Protein AF-A0A257L5T0-F1 (afdb_monomer_lite)

Foldseek 3Di:
DDDDDDDDDDDDPVNVVVVVVVVVVVVVVVVVVVVVVVVVVVVVVLVVVQVVLVVVVVVVQVVVVVQFLAALPPVLQDQDPDDPVPPPDRPNHFRDDRLQDDKPVQFDWFDQKIKGFHDPQCVVNPDSPRGPSDGDQQGMWMWGQDQVLQFIWIDRGPPDTHTPDDCVSKRWPGKTKGKDKDWDQDDDDPPDPQRAGPVRHRDTDIDIDIDIDTDIDD

Structure (mmCIF, N/CA/C/O backbone):
data_AF-A0A257L5T0-F1
#
_entry.id   AF-A0A257L5T0-F1
#
loop_
_atom_site.group_PDB
_atom_site.id
_atom_site.type_symbol
_atom_site.label_atom_id
_atom_site.label_alt_id
_atom_site.label_comp_id
_atom_site.label_asym_id
_atom_site.label_entity_id
_atom_site.label_seq_id
_atom_site.pdbx_PDB_ins_code
_atom_site.Cartn_x
_atom_site.Cartn_y
_atom_site.Cartn_z
_atom_site.occupancy
_atom_site.B_iso_or_equiv
_atom_site.auth_seq_id
_atom_site.auth_comp_id
_atom_site.auth_asym_id
_atom_site.auth_atom_id
_atom_site.pdbx_PDB_model_num
ATOM 1 N N . MET A 1 1 ? -81.286 13.508 33.254 1.00 45.94 1 MET A N 1
ATOM 2 C CA . MET A 1 1 ? -80.319 12.388 33.250 1.00 45.94 1 MET A CA 1
ATOM 3 C C . MET A 1 1 ? -79.191 12.734 34.214 1.00 45.94 1 MET A C 1
ATOM 5 O O . MET A 1 1 ? -78.486 13.697 33.959 1.00 45.94 1 MET A O 1
ATOM 9 N N . ARG A 1 2 ? -79.077 12.052 35.362 1.00 49.03 2 ARG A N 1
ATOM 10 C CA . ARG A 1 2 ? -77.961 12.249 36.304 1.00 49.03 2 ARG A CA 1
ATOM 11 C C . ARG A 1 2 ? -76.926 11.160 36.039 1.00 49.03 2 ARG A C 1
ATOM 13 O O . ARG A 1 2 ? -77.247 9.984 36.174 1.00 49.03 2 ARG A O 1
ATOM 20 N N . ALA A 1 3 ? -75.730 11.557 35.616 1.00 60.66 3 ALA A N 1
ATOM 21 C CA . ALA A 1 3 ? -74.607 10.650 35.433 1.00 60.66 3 ALA A CA 1
ATOM 22 C C . ALA A 1 3 ? -74.177 10.099 36.800 1.00 60.66 3 ALA A C 1
ATOM 24 O O . ALA A 1 3 ? -73.922 10.868 37.729 1.00 60.66 3 ALA A O 1
ATOM 25 N N . ALA A 1 4 ? -74.134 8.775 36.932 1.00 64.62 4 ALA A N 1
ATOM 26 C CA . ALA A 1 4 ? -73.565 8.127 38.102 1.00 64.62 4 ALA A CA 1
ATOM 27 C C . ALA A 1 4 ? -72.044 8.323 38.071 1.00 64.62 4 ALA A C 1
ATOM 29 O O . ALA A 1 4 ? -71.364 7.834 37.171 1.00 64.62 4 ALA A O 1
ATOM 30 N N . THR A 1 5 ? -71.506 9.057 39.040 1.00 66.25 5 THR A N 1
ATOM 31 C CA . THR A 1 5 ? -70.065 9.151 39.266 1.00 66.25 5 THR A CA 1
ATOM 32 C C . THR A 1 5 ? -69.583 7.837 39.872 1.00 66.25 5 THR A C 1
ATOM 34 O O . THR A 1 5 ? -69.909 7.495 41.009 1.00 66.25 5 THR A O 1
ATOM 37 N N . ALA A 1 6 ? -68.822 7.065 39.095 1.00 72.19 6 ALA A N 1
ATOM 38 C CA . ALA A 1 6 ? -68.175 5.861 39.593 1.00 72.19 6 ALA A CA 1
ATOM 39 C C . ALA A 1 6 ? -67.182 6.238 40.707 1.00 72.19 6 ALA A C 1
ATOM 41 O O . ALA A 1 6 ? -66.289 7.062 40.505 1.00 72.19 6 ALA A O 1
ATOM 42 N N . ARG A 1 7 ? -67.341 5.647 41.899 1.00 69.25 7 ARG A N 1
ATOM 43 C CA . ARG A 1 7 ? -66.354 5.755 42.982 1.00 69.25 7 ARG A CA 1
ATOM 44 C C . ARG A 1 7 ? -65.057 5.099 42.516 1.00 69.25 7 ARG A C 1
ATOM 46 O O . ARG A 1 7 ? -65.019 3.886 42.321 1.00 69.25 7 ARG A O 1
ATOM 53 N N . VAL A 1 8 ? -64.000 5.892 42.379 1.00 73.38 8 VAL A N 1
ATOM 54 C CA . VAL A 1 8 ? -62.645 5.379 42.166 1.00 73.38 8 VAL A CA 1
ATOM 55 C C . VAL A 1 8 ? -62.231 4.632 43.434 1.00 73.38 8 VAL A C 1
ATOM 57 O O . VAL A 1 8 ? -62.168 5.214 44.516 1.00 73.38 8 VAL A O 1
ATOM 60 N N . ARG A 1 9 ? -62.007 3.321 43.320 1.00 77.00 9 ARG A N 1
ATOM 61 C CA . ARG A 1 9 ? -61.376 2.529 44.381 1.00 77.00 9 ARG A CA 1
ATOM 62 C C . ARG A 1 9 ? -59.873 2.823 44.362 1.00 77.00 9 ARG A C 1
ATOM 64 O O . ARG A 1 9 ? -59.269 2.805 43.296 1.00 77.00 9 ARG A O 1
ATOM 71 N N . GLY A 1 10 ? -59.295 3.130 45.524 1.00 79.06 10 GLY A N 1
ATOM 72 C CA . GLY A 1 10 ? -57.843 3.270 45.679 1.00 79.06 10 GLY A CA 1
ATOM 73 C C . GLY A 1 10 ? -57.136 1.916 45.577 1.00 79.06 10 GLY A C 1
ATOM 74 O O . GLY A 1 10 ? -57.744 0.890 45.879 1.00 79.06 10 GLY A O 1
ATOM 75 N N . MET A 1 11 ? -55.870 1.919 45.155 1.00 79.75 11 MET A N 1
ATOM 76 C CA . MET A 1 11 ? -55.035 0.713 45.106 1.00 79.75 11 MET A CA 1
ATOM 77 C C . MET A 1 11 ? -54.618 0.261 46.505 1.00 79.75 11 MET A C 1
ATOM 79 O O . MET A 1 11 ? -54.300 1.074 47.376 1.00 79.75 11 MET A O 1
ATOM 83 N N . SER A 1 12 ? -54.572 -1.054 46.693 1.00 90.19 12 SER A N 1
ATOM 84 C CA . SER A 1 12 ? -53.966 -1.688 47.861 1.00 90.19 12 SER A CA 1
ATOM 85 C C . SER A 1 12 ? -52.444 -1.473 47.871 1.00 90.19 12 SER A C 1
ATOM 87 O O . SER A 1 12 ? -51.795 -1.527 46.827 1.00 90.19 12 SER A O 1
ATOM 89 N N . ILE A 1 13 ? -51.840 -1.303 49.056 1.00 91.12 13 ILE A N 1
ATOM 90 C CA . ILE A 1 13 ? -50.369 -1.283 49.219 1.00 91.12 13 ILE A CA 1
ATOM 91 C C . ILE A 1 13 ? -49.746 -2.560 48.634 1.00 91.12 13 ILE A C 1
ATOM 93 O O . ILE A 1 13 ? -48.680 -2.505 48.029 1.00 91.12 13 ILE A O 1
ATOM 97 N N . VAL A 1 14 ? -50.431 -3.700 48.754 1.00 93.44 14 VAL A N 1
ATOM 98 C CA . VAL A 1 14 ? -49.961 -4.978 48.204 1.00 93.44 14 VAL A CA 1
ATOM 99 C C . VAL A 1 14 ? -49.979 -4.960 46.672 1.00 93.44 14 VAL A C 1
ATOM 101 O O . VAL A 1 14 ? -49.022 -5.423 46.061 1.00 93.44 14 VAL A O 1
ATOM 104 N N . GLU A 1 15 ? -51.004 -4.377 46.040 1.00 93.44 15 GLU A N 1
ATOM 105 C CA . GLU A 1 15 ? -51.044 -4.215 44.574 1.00 93.44 15 GLU A CA 1
ATOM 106 C C . GLU A 1 15 ? -49.899 -3.321 44.082 1.00 93.44 15 GLU A C 1
ATOM 108 O O . GLU A 1 15 ? -49.261 -3.636 43.078 1.00 93.44 15 GLU A O 1
ATOM 113 N N . LEU A 1 16 ? -49.579 -2.256 44.827 1.00 93.19 16 LEU A N 1
ATOM 114 C CA . LEU A 1 16 ? -48.440 -1.386 44.533 1.00 93.19 16 LEU A CA 1
ATOM 115 C C . LEU A 1 16 ? -47.105 -2.140 44.651 1.00 93.19 16 LEU A C 1
ATOM 117 O O . LEU A 1 16 ? -46.262 -2.050 43.759 1.00 93.19 16 LEU A O 1
ATOM 121 N N . MET A 1 17 ? -46.914 -2.903 45.732 1.00 94.50 17 MET A N 1
ATOM 122 C CA . MET A 1 17 ? -45.694 -3.685 45.944 1.00 94.50 17 MET A CA 1
ATOM 123 C C . MET A 1 17 ? -45.497 -4.718 44.831 1.00 94.50 17 MET A C 1
ATOM 125 O O . MET A 1 17 ? -44.397 -4.822 44.296 1.00 94.50 17 MET A O 1
ATOM 129 N N . VAL A 1 18 ? -46.557 -5.434 44.441 1.00 95.31 18 VAL A N 1
ATOM 130 C CA . VAL A 1 18 ? -46.507 -6.430 43.358 1.00 95.31 18 VAL A CA 1
ATOM 131 C C . VAL A 1 18 ? -46.256 -5.773 41.995 1.00 95.31 18 VAL A C 1
ATOM 133 O O . VAL A 1 18 ? -45.467 -6.280 41.201 1.00 95.31 18 VAL A O 1
ATOM 136 N N . GLY A 1 19 ? -46.870 -4.620 41.717 1.00 96.00 19 GLY A N 1
ATOM 137 C CA . GLY A 1 19 ? -46.633 -3.885 40.471 1.00 96.00 19 GLY A CA 1
ATOM 138 C C . GLY A 1 19 ? -45.179 -3.425 40.323 1.00 96.00 19 GLY A C 1
ATOM 139 O O . GLY A 1 19 ? -44.578 -3.602 39.262 1.00 96.00 19 GLY A O 1
ATOM 140 N N . ILE A 1 20 ? -44.589 -2.890 41.398 1.00 95.38 20 ILE A N 1
ATOM 141 C CA . ILE A 1 20 ? -43.189 -2.438 41.404 1.00 95.38 20 ILE A CA 1
ATOM 142 C C . ILE A 1 20 ? -42.229 -3.622 41.259 1.00 95.38 20 ILE A C 1
ATOM 144 O O . ILE A 1 20 ? -41.270 -3.525 40.493 1.00 95.38 20 ILE A O 1
ATOM 148 N N . THR A 1 21 ? -42.469 -4.745 41.944 1.00 96.62 21 THR A N 1
ATOM 149 C CA . THR A 1 21 ? -41.575 -5.913 41.853 1.00 96.62 21 THR A CA 1
ATOM 150 C C . THR A 1 21 ? -41.568 -6.517 40.452 1.00 96.62 21 THR A C 1
ATOM 152 O O . THR A 1 21 ? -40.492 -6.776 39.913 1.00 96.62 21 THR A O 1
ATOM 155 N N . ILE A 1 22 ? -42.736 -6.676 39.822 1.00 97.19 22 ILE A N 1
ATOM 156 C CA . ILE A 1 22 ? -42.838 -7.165 38.439 1.00 97.19 22 ILE A CA 1
ATOM 157 C C . ILE A 1 22 ? -42.193 -6.165 37.469 1.00 97.19 22 ILE A C 1
ATOM 159 O O . ILE A 1 22 ? -41.421 -6.568 36.597 1.00 97.19 22 ILE A O 1
ATOM 163 N N . GLY A 1 23 ? -42.453 -4.864 37.641 1.00 97.88 23 GLY A N 1
ATOM 164 C CA . GLY A 1 23 ? -41.862 -3.812 36.812 1.00 97.88 23 GLY A CA 1
ATOM 165 C C . GLY A 1 23 ? -40.332 -3.801 36.866 1.00 97.88 23 GLY A C 1
ATOM 166 O O . GLY A 1 23 ? -39.682 -3.738 35.823 1.00 97.88 23 GLY A O 1
ATOM 167 N N . LEU A 1 24 ? -39.749 -3.937 38.061 1.00 97.25 24 LEU A N 1
ATOM 168 C CA . LEU A 1 24 ? -38.298 -4.033 38.242 1.00 97.25 24 LEU A CA 1
ATOM 169 C C . LEU A 1 24 ? -37.717 -5.293 37.598 1.00 97.25 24 LEU A C 1
ATOM 171 O O . LEU A 1 24 ? -36.651 -5.223 36.991 1.00 97.25 24 LEU A O 1
ATOM 175 N N . PHE A 1 25 ? -38.413 -6.428 37.689 1.00 97.69 25 PHE A N 1
ATOM 176 C CA . PHE A 1 25 ? -37.956 -7.675 37.078 1.00 97.69 25 PHE A CA 1
ATOM 177 C C . PHE A 1 25 ? -37.905 -7.573 35.547 1.00 97.69 25 PHE A C 1
ATOM 179 O O . PHE A 1 25 ? -36.908 -7.943 34.926 1.00 97.69 25 PHE A O 1
ATOM 186 N N . ILE A 1 26 ? -38.947 -6.997 34.937 1.00 97.81 26 ILE A N 1
ATOM 187 C CA . ILE A 1 26 ? -38.997 -6.750 33.490 1.00 97.81 26 ILE A CA 1
ATOM 188 C C . ILE A 1 26 ? -37.912 -5.751 33.075 1.00 97.81 26 ILE A C 1
ATOM 190 O O . ILE A 1 26 ? -37.201 -5.994 32.101 1.00 97.81 26 ILE A O 1
ATOM 194 N N . LEU A 1 27 ? -37.750 -4.649 33.817 1.00 97.88 27 LEU A N 1
ATOM 195 C CA . LEU A 1 27 ? -36.736 -3.635 33.525 1.00 97.88 27 LEU A CA 1
ATOM 196 C C . LEU A 1 27 ? -35.316 -4.206 33.609 1.00 97.88 27 LEU A C 1
ATOM 198 O O . LEU A 1 27 ? -34.489 -3.907 32.746 1.00 97.88 27 LEU A O 1
ATOM 202 N N . ALA A 1 28 ? -35.035 -5.047 34.607 1.00 97.50 28 ALA A N 1
ATOM 203 C CA . ALA A 1 28 ? -33.749 -5.723 34.736 1.00 97.50 28 ALA A CA 1
ATOM 204 C C . ALA A 1 28 ? -33.460 -6.597 33.505 1.00 97.50 28 ALA A C 1
ATOM 206 O O . ALA A 1 28 ? -32.410 -6.443 32.883 1.00 97.50 28 ALA A O 1
ATOM 207 N N . GLY A 1 29 ? -34.422 -7.431 33.092 1.00 97.44 29 GLY A N 1
ATOM 208 C CA . GLY A 1 29 ? -34.297 -8.256 31.887 1.00 97.44 29 GLY A CA 1
ATOM 209 C C . GLY A 1 29 ? -34.105 -7.431 30.610 1.00 97.44 29 GLY A C 1
ATOM 210 O O . GLY A 1 29 ? -33.197 -7.703 29.824 1.00 97.44 29 GLY A O 1
ATOM 211 N N . ALA A 1 30 ? -34.902 -6.374 30.427 1.00 97.12 30 ALA A N 1
ATOM 212 C CA . ALA A 1 30 ? -34.782 -5.469 29.284 1.00 97.12 30 ALA A CA 1
ATOM 213 C C . ALA A 1 30 ? -33.414 -4.767 29.240 1.00 97.12 30 ALA A C 1
ATOM 215 O O . ALA A 1 30 ? -32.825 -4.628 28.168 1.00 97.12 30 ALA A O 1
ATOM 216 N N . THR A 1 31 ? -32.876 -4.378 30.401 1.00 97.06 31 THR A N 1
ATOM 217 C CA . THR A 1 31 ? -31.554 -3.745 30.509 1.00 97.06 31 THR A CA 1
ATOM 218 C C . THR A 1 31 ? -30.447 -4.705 30.081 1.00 97.06 31 THR A C 1
ATOM 220 O O . THR A 1 31 ? -29.578 -4.313 29.308 1.00 97.06 31 THR A O 1
ATOM 223 N N . THR A 1 32 ? -30.492 -5.970 30.513 1.00 96.62 32 THR A N 1
ATOM 224 C CA . THR A 1 32 ? -29.515 -6.994 30.101 1.00 96.62 32 THR A CA 1
ATOM 225 C C . THR A 1 32 ? -29.530 -7.235 28.591 1.00 96.62 32 THR A C 1
ATOM 227 O O . THR A 1 32 ? -28.474 -7.325 27.964 1.00 96.62 32 THR A O 1
ATOM 230 N N . VAL A 1 33 ? -30.717 -7.300 27.980 1.00 97.38 33 VAL A N 1
ATOM 231 C CA . VAL A 1 33 ? -30.837 -7.432 26.520 1.00 97.38 33 VAL A CA 1
ATOM 232 C C . VAL A 1 33 ? -30.256 -6.199 25.827 1.00 97.38 33 VAL A C 1
ATOM 234 O O . VAL A 1 33 ? -29.438 -6.338 24.919 1.00 97.38 33 VAL A O 1
ATOM 237 N N . ALA A 1 34 ? -30.603 -4.994 26.284 1.00 96.94 34 ALA A N 1
ATOM 238 C CA . ALA A 1 34 ? -30.103 -3.752 25.702 1.00 96.94 34 ALA A CA 1
ATOM 239 C C . ALA A 1 34 ? -28.568 -3.636 25.776 1.00 96.94 34 ALA A C 1
ATOM 241 O O . ALA A 1 34 ? -27.936 -3.297 24.774 1.00 96.94 34 ALA A O 1
ATOM 242 N N . THR A 1 35 ? -27.943 -3.961 26.914 1.00 96.56 35 THR A N 1
ATOM 243 C CA . THR A 1 35 ? -26.475 -3.927 27.042 1.00 96.56 35 THR A CA 1
ATOM 244 C C . THR A 1 35 ? -25.795 -4.966 26.156 1.00 96.56 35 THR A C 1
ATOM 246 O O . THR A 1 35 ? -24.778 -4.657 25.533 1.00 96.56 35 THR A O 1
ATOM 249 N N . SER A 1 36 ? -26.378 -6.163 26.026 1.00 96.31 36 SER A N 1
ATOM 250 C CA . SER A 1 36 ? -25.874 -7.188 25.105 1.00 96.31 36 SER A CA 1
ATOM 251 C C . SER A 1 36 ? -25.936 -6.728 23.644 1.00 96.31 36 SER A C 1
ATOM 253 O O . SER A 1 36 ? -24.961 -6.875 22.905 1.00 96.31 36 SER A O 1
ATOM 255 N N . GLN A 1 37 ? -27.031 -6.074 23.242 1.00 97.19 37 GLN A N 1
ATOM 256 C CA . GLN A 1 37 ? -27.199 -5.562 21.886 1.00 97.19 37 GLN A CA 1
ATOM 257 C C . GLN A 1 37 ? -26.195 -4.448 21.581 1.00 97.19 37 GLN A C 1
ATOM 259 O O . GLN A 1 37 ? -25.616 -4.418 20.498 1.00 97.19 37 GLN A O 1
ATOM 264 N N . LEU A 1 38 ? -25.952 -3.552 22.541 1.00 96.62 38 LEU A N 1
ATOM 265 C CA . LEU A 1 38 ? -24.952 -2.492 22.408 1.00 96.62 38 LEU A CA 1
ATOM 266 C C . LEU A 1 38 ? -23.534 -3.057 22.261 1.00 96.62 38 LEU A C 1
ATOM 268 O O . LEU A 1 38 ? -22.779 -2.585 21.410 1.00 96.62 38 LEU A O 1
ATOM 272 N N . GLY A 1 39 ? -23.185 -4.083 23.042 1.00 96.56 39 GLY A N 1
ATOM 273 C CA . GLY A 1 39 ? -21.901 -4.777 22.920 1.00 96.56 39 GLY A CA 1
ATOM 274 C C . GLY A 1 39 ? -21.718 -5.419 21.543 1.00 96.56 39 GLY A C 1
ATOM 275 O O . GLY A 1 39 ? -20.693 -5.205 20.895 1.00 96.56 39 GLY A O 1
ATOM 276 N N . ASN A 1 40 ? -22.743 -6.125 21.058 1.00 95.94 40 ASN A N 1
ATOM 277 C CA . ASN A 1 40 ? -22.734 -6.745 19.733 1.00 95.94 40 ASN A CA 1
ATOM 278 C C . ASN A 1 40 ? -22.620 -5.702 18.615 1.00 95.94 40 ASN A C 1
ATOM 280 O O . ASN A 1 40 ? -21.795 -5.854 17.720 1.00 95.94 40 ASN A O 1
ATOM 284 N N . ASN A 1 41 ? -23.385 -4.609 18.692 1.00 96.75 41 ASN A N 1
ATOM 285 C CA . ASN A 1 41 ? -23.312 -3.524 17.714 1.00 96.75 41 ASN A CA 1
ATOM 286 C C . ASN A 1 41 ? -21.913 -2.898 17.677 1.00 96.75 41 ASN A C 1
ATOM 288 O O . ASN A 1 41 ? -21.374 -2.668 16.599 1.00 96.75 41 ASN A O 1
ATOM 292 N N . ARG A 1 42 ? -21.291 -2.658 18.840 1.00 95.12 42 ARG A N 1
ATOM 293 C CA . ARG A 1 42 ? -19.925 -2.121 18.903 1.00 95.12 42 ARG A CA 1
ATOM 294 C C . ARG A 1 42 ? -18.914 -3.067 18.255 1.00 95.12 42 ARG A C 1
ATOM 296 O O . ARG A 1 42 ? -18.058 -2.605 17.509 1.00 95.12 42 ARG A O 1
ATOM 303 N N . ARG A 1 43 ? -19.023 -4.370 18.516 1.00 93.62 43 ARG A N 1
ATOM 304 C CA . ARG A 1 43 ? -18.159 -5.382 17.897 1.00 93.62 43 ARG A CA 1
ATOM 305 C C . ARG A 1 43 ? -18.318 -5.412 16.375 1.00 93.62 43 ARG A C 1
ATOM 307 O O . ARG A 1 43 ? -17.317 -5.373 15.672 1.00 93.62 43 ARG A O 1
ATOM 314 N N . LEU A 1 44 ? -19.555 -5.409 15.879 1.00 95.62 44 LEU A N 1
ATOM 315 C CA . LEU A 1 44 ? -19.841 -5.387 14.440 1.00 95.62 44 LEU A CA 1
ATOM 316 C C . LEU A 1 44 ? -19.256 -4.146 13.751 1.00 95.62 44 LEU A C 1
ATOM 318 O O . LEU A 1 44 ? -18.737 -4.242 12.639 1.00 95.62 44 LEU A O 1
ATOM 322 N N . LEU A 1 45 ? -19.310 -2.985 14.410 1.00 95.19 45 LEU A N 1
ATOM 323 C CA . LEU A 1 45 ? -18.707 -1.757 13.888 1.00 95.19 45 LEU A CA 1
ATOM 324 C C . LEU A 1 45 ? -17.179 -1.862 13.796 1.00 95.19 45 LEU A C 1
ATOM 326 O O . LEU A 1 45 ? -16.622 -1.464 12.778 1.00 95.19 45 LEU A O 1
ATOM 330 N N . LEU A 1 46 ? -16.517 -2.427 14.811 1.00 92.88 46 LEU A N 1
ATOM 331 C CA . LEU A 1 46 ? -15.063 -2.637 14.796 1.00 92.88 46 LEU A CA 1
ATOM 332 C C . LEU A 1 46 ? -14.640 -3.620 13.698 1.00 92.88 46 LEU A C 1
ATOM 334 O O . LEU A 1 46 ? -13.720 -3.331 12.942 1.00 92.88 46 LEU A O 1
ATOM 338 N N . GLU A 1 47 ? -15.350 -4.741 13.551 1.00 93.00 47 GLU A N 1
ATOM 339 C CA . GLU A 1 47 ? -15.088 -5.712 12.479 1.00 93.00 47 GLU A CA 1
ATOM 340 C C . GLU A 1 47 ? -15.267 -5.074 11.091 1.00 93.00 47 GLU A C 1
ATOM 342 O O . GLU A 1 47 ? -14.448 -5.275 10.194 1.00 93.00 47 GLU A O 1
ATOM 347 N N . THR A 1 48 ? -16.298 -4.239 10.925 1.00 94.69 48 THR A N 1
ATOM 348 C CA . THR A 1 48 ? -16.525 -3.492 9.678 1.00 94.69 48 THR A CA 1
ATOM 349 C C . THR A 1 48 ? -15.397 -2.496 9.407 1.00 94.69 48 THR A C 1
ATOM 351 O O . THR A 1 48 ? -14.930 -2.398 8.273 1.00 94.69 48 THR A O 1
ATOM 354 N N . GLN A 1 49 ? -14.941 -1.771 10.431 1.00 93.81 49 GLN A N 1
ATOM 355 C CA . GLN A 1 49 ? -13.840 -0.815 10.314 1.00 93.81 49 GLN A CA 1
ATOM 356 C C . GLN A 1 49 ? -12.546 -1.511 9.878 1.00 93.81 49 GLN A C 1
ATOM 358 O O . GLN A 1 49 ? -11.893 -1.057 8.943 1.00 93.81 49 GLN A O 1
ATOM 363 N N . VAL A 1 50 ? -12.219 -2.645 10.495 1.00 93.81 50 VAL A N 1
ATOM 364 C CA . VAL A 1 50 ? -11.038 -3.453 10.163 1.00 93.81 50 VAL A CA 1
ATOM 365 C C . VAL A 1 50 ? -11.083 -3.966 8.720 1.00 93.81 50 VAL A C 1
ATOM 367 O O . VAL A 1 50 ? -10.098 -3.863 7.990 1.00 93.81 50 VAL A O 1
ATOM 370 N N . GLN A 1 51 ? -12.239 -4.445 8.251 1.00 94.38 51 GLN A N 1
ATOM 371 C CA . GLN A 1 51 ? -12.406 -4.857 6.850 1.00 94.38 51 GLN A CA 1
ATOM 372 C C . GLN A 1 51 ? -12.256 -3.689 5.866 1.00 94.38 51 GLN A C 1
ATOM 374 O O . GLN A 1 51 ? -11.703 -3.862 4.776 1.00 94.38 51 GLN A O 1
ATOM 379 N N . GLN A 1 52 ? -12.759 -2.506 6.227 1.00 94.75 52 GLN A N 1
ATOM 380 C CA . GLN A 1 52 ? -12.612 -1.302 5.411 1.00 94.75 52 GLN A CA 1
ATOM 381 C C . GLN A 1 52 ? -11.151 -0.867 5.323 1.00 94.75 52 GLN A C 1
ATOM 383 O O . GLN A 1 52 ? -10.682 -0.597 4.222 1.00 94.75 52 GLN A O 1
ATOM 388 N N . ASP A 1 53 ? -10.428 -0.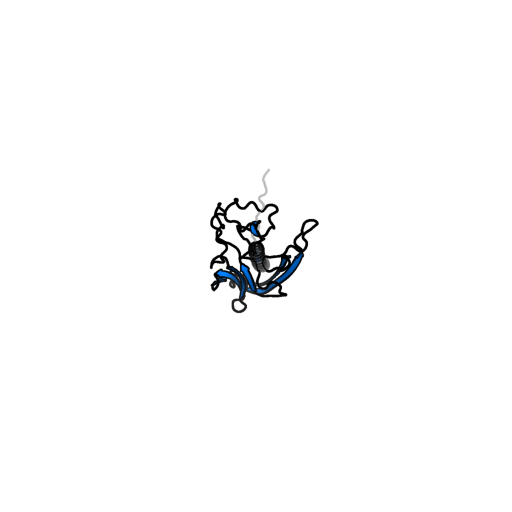856 6.441 1.00 94.81 53 ASP A N 1
ATOM 389 C CA . ASP A 1 53 ? -9.019 -0.458 6.478 1.00 94.81 53 ASP A CA 1
ATOM 390 C C . ASP A 1 53 ? -8.132 -1.409 5.658 1.00 94.81 53 ASP A C 1
ATOM 392 O O . ASP A 1 53 ? -7.332 -0.970 4.828 1.00 94.81 53 ASP A O 1
ATOM 396 N N . MET A 1 54 ? -8.365 -2.724 5.769 1.00 94.81 54 MET A N 1
ATOM 397 C CA . MET A 1 54 ? -7.700 -3.714 4.915 1.00 94.81 54 MET A CA 1
ATOM 398 C C . MET A 1 54 ? -8.007 -3.491 3.431 1.00 94.81 54 MET A C 1
ATOM 400 O O . MET A 1 54 ? -7.093 -3.506 2.606 1.00 94.81 54 MET A O 1
ATOM 404 N N . ARG A 1 55 ? -9.274 -3.247 3.066 1.00 95.00 55 ARG A N 1
ATOM 405 C CA . ARG A 1 55 ? -9.647 -2.981 1.667 1.00 95.00 55 ARG A CA 1
ATOM 406 C C . ARG A 1 55 ? -8.981 -1.713 1.137 1.00 95.00 55 ARG A C 1
ATOM 408 O O . ARG A 1 55 ? -8.452 -1.739 0.031 1.00 95.00 55 ARG A O 1
ATOM 415 N N . LEU A 1 56 ? -8.987 -0.630 1.912 1.00 95.62 56 LEU A N 1
ATOM 416 C CA . LEU A 1 56 ? -8.340 0.628 1.535 1.00 95.62 56 LEU A CA 1
ATOM 417 C C . LEU A 1 56 ? -6.831 0.443 1.347 1.00 95.62 56 LEU A C 1
ATOM 419 O O . LEU A 1 56 ? -6.271 0.942 0.372 1.00 95.62 56 LEU A O 1
ATOM 423 N N . THR A 1 57 ? -6.197 -0.327 2.232 1.00 96.06 57 THR A N 1
ATOM 424 C CA . THR A 1 57 ? -4.776 -0.677 2.141 1.00 96.06 57 THR A CA 1
ATOM 425 C C . THR A 1 57 ? -4.481 -1.458 0.858 1.00 96.06 57 THR A C 1
ATOM 427 O O . THR A 1 57 ? -3.581 -1.079 0.110 1.00 96.06 57 THR A O 1
ATOM 430 N N . ILE A 1 58 ? -5.269 -2.492 0.539 1.00 95.75 58 ILE A N 1
ATOM 431 C CA . ILE A 1 58 ? -5.123 -3.264 -0.710 1.00 95.75 58 ILE A CA 1
ATOM 432 C C . ILE A 1 58 ? -5.320 -2.368 -1.934 1.00 95.75 58 ILE A C 1
ATOM 434 O O . ILE A 1 58 ? -4.523 -2.431 -2.868 1.00 95.75 58 ILE A O 1
ATOM 438 N N . ASP A 1 59 ? -6.355 -1.526 -1.939 1.00 96.19 59 ASP A N 1
ATOM 439 C CA . ASP A 1 59 ? -6.645 -0.633 -3.061 1.00 96.19 59 ASP A CA 1
ATOM 440 C C . ASP A 1 59 ? -5.506 0.364 -3.299 1.00 96.19 59 ASP A C 1
ATOM 442 O O . ASP A 1 59 ? -5.164 0.647 -4.451 1.00 96.19 59 ASP A O 1
ATOM 446 N N . LEU A 1 60 ? -4.896 0.876 -2.227 1.00 95.69 60 LEU A N 1
ATOM 447 C CA . LEU A 1 60 ? -3.738 1.759 -2.309 1.00 95.69 60 LEU A CA 1
ATOM 448 C C . LEU A 1 60 ? -2.532 1.021 -2.893 1.00 95.69 60 LEU A C 1
ATOM 450 O O . LEU A 1 60 ? -1.989 1.474 -3.899 1.00 95.69 60 LEU A O 1
ATOM 454 N N . ILE A 1 61 ? -2.176 -0.142 -2.337 1.00 96.00 61 ILE A N 1
ATOM 455 C CA . ILE A 1 61 ? -1.054 -0.961 -2.823 1.00 96.00 61 ILE A CA 1
ATOM 456 C C . ILE A 1 61 ? -1.258 -1.327 -4.295 1.00 96.00 61 ILE A C 1
ATOM 458 O O . ILE A 1 61 ? -0.359 -1.159 -5.112 1.00 96.00 61 ILE A O 1
ATOM 462 N N . ALA A 1 62 ? -2.454 -1.778 -4.674 1.00 95.00 62 ALA A N 1
ATOM 463 C CA . ALA A 1 62 ? -2.744 -2.191 -6.040 1.00 95.00 62 ALA A CA 1
ATOM 464 C C . ALA A 1 62 ? -2.716 -1.020 -7.034 1.00 95.00 62 ALA A C 1
ATOM 466 O O . ALA A 1 62 ? -2.346 -1.205 -8.193 1.00 95.00 62 ALA A O 1
ATOM 467 N N . ARG A 1 63 ? -3.162 0.183 -6.650 1.00 93.88 63 ARG A N 1
ATOM 468 C CA . ARG A 1 63 ? -3.066 1.373 -7.519 1.00 93.88 63 ARG A CA 1
ATOM 469 C C . ARG A 1 63 ? -1.627 1.820 -7.699 1.00 93.88 63 ARG A C 1
ATOM 471 O O . ARG A 1 63 ? -1.263 2.227 -8.795 1.00 93.88 63 ARG A O 1
ATOM 478 N N . ASP A 1 64 ? -0.848 1.733 -6.636 1.00 92.88 64 ASP A N 1
ATOM 479 C CA . ASP A 1 64 ? 0.537 2.166 -6.619 1.00 92.88 64 ASP A CA 1
ATOM 480 C C . ASP A 1 64 ? 1.440 1.196 -7.399 1.00 92.88 64 ASP A C 1
ATOM 482 O O . ASP A 1 64 ? 2.165 1.609 -8.298 1.00 92.88 64 ASP A O 1
ATOM 486 N N . LEU A 1 65 ? 1.271 -0.117 -7.200 1.00 93.31 65 LEU A N 1
ATOM 487 C CA . LEU A 1 65 ? 1.962 -1.146 -7.987 1.00 93.31 65 LEU A CA 1
ATOM 488 C C . LEU A 1 65 ? 1.647 -1.081 -9.485 1.00 93.31 65 LEU A C 1
ATOM 490 O O . LEU A 1 65 ? 2.505 -1.409 -10.295 1.00 93.31 65 LEU A O 1
ATOM 494 N N . ARG A 1 66 ? 0.453 -0.626 -9.886 1.00 92.12 66 ARG A N 1
ATOM 495 C CA . ARG A 1 66 ? 0.133 -0.406 -11.310 1.00 92.12 66 ARG A CA 1
ATOM 496 C C . ARG A 1 66 ? 0.941 0.722 -11.949 1.00 92.12 66 ARG A C 1
ATOM 498 O O . ARG A 1 66 ? 0.995 0.787 -13.171 1.00 92.12 66 ARG A O 1
ATOM 505 N N . ARG A 1 67 ? 1.522 1.618 -11.149 1.00 90.38 67 ARG A N 1
ATOM 506 C CA . ARG A 1 67 ? 2.405 2.693 -11.620 1.00 90.38 67 ARG A CA 1
ATOM 507 C C . ARG A 1 67 ? 3.872 2.270 -11.650 1.00 90.38 67 ARG A C 1
ATOM 509 O O . ARG A 1 67 ? 4.709 3.068 -12.060 1.00 90.38 67 ARG A O 1
ATOM 516 N N . ALA A 1 68 ? 4.194 1.051 -11.214 1.00 92.38 68 ALA A N 1
ATOM 517 C CA . ALA A 1 68 ? 5.539 0.512 -11.333 1.00 92.38 68 ALA A CA 1
ATOM 518 C C . ALA A 1 68 ? 5.992 0.544 -12.799 1.00 92.38 68 ALA A C 1
ATOM 520 O O . ALA A 1 68 ? 5.251 0.152 -13.698 1.00 92.38 68 ALA A O 1
ATOM 521 N N . GLY A 1 69 ? 7.205 1.030 -13.035 1.00 91.12 69 GLY A N 1
ATOM 522 C CA . GLY A 1 69 ? 7.757 1.200 -14.371 1.00 91.12 69 GLY A CA 1
ATOM 523 C C . GLY A 1 69 ? 7.165 2.360 -15.166 1.00 91.12 69 GLY A C 1
ATOM 524 O O . GLY A 1 69 ? 7.428 2.435 -16.362 1.00 91.12 69 GLY A O 1
ATOM 525 N N . TYR A 1 70 ? 6.382 3.263 -14.567 1.00 90.62 70 TYR A N 1
ATOM 526 C CA . TYR A 1 70 ? 5.971 4.478 -15.273 1.00 90.62 70 TYR A CA 1
ATOM 527 C C . TYR A 1 70 ? 7.202 5.304 -15.682 1.00 90.62 70 TYR A C 1
ATOM 529 O O . TYR A 1 70 ? 8.121 5.488 -14.882 1.00 90.62 70 TYR A O 1
ATOM 537 N N . TRP A 1 71 ? 7.200 5.767 -16.933 1.00 88.75 71 TRP A N 1
ATOM 538 C CA . TRP A 1 71 ? 8.273 6.535 -17.559 1.00 88.75 71 TRP A CA 1
ATOM 539 C C . TRP A 1 71 ? 7.673 7.542 -18.545 1.00 88.75 71 TRP A C 1
ATOM 541 O O . TRP A 1 71 ? 6.871 7.142 -19.397 1.00 88.75 71 TRP A O 1
ATOM 551 N N . GLY A 1 72 ? 8.060 8.820 -18.449 1.00 85.06 72 GLY A N 1
ATOM 552 C CA . GLY A 1 72 ? 7.541 9.888 -19.311 1.00 85.06 72 GLY A CA 1
ATOM 553 C C . GLY A 1 72 ? 7.841 9.688 -20.803 1.00 85.06 72 GLY A C 1
ATOM 554 O O . GLY A 1 72 ? 7.011 10.033 -21.642 1.00 85.06 72 GLY A O 1
ATOM 555 N N . HIS A 1 73 ? 8.962 9.035 -21.135 1.00 82.88 73 HIS A N 1
ATOM 556 C CA . HIS A 1 73 ? 9.360 8.700 -22.515 1.00 82.88 73 HIS A CA 1
ATOM 557 C C . HIS A 1 73 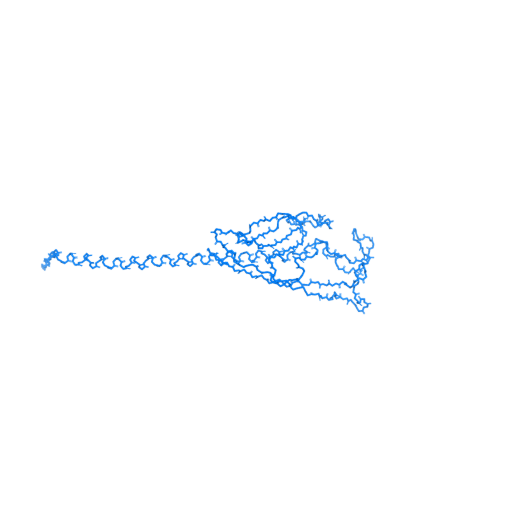? 9.106 7.229 -22.868 1.00 82.88 73 HIS A C 1
ATOM 559 O O . HIS A 1 73 ? 9.930 6.566 -23.500 1.00 82.88 73 HIS A O 1
ATOM 565 N N . ALA A 1 74 ? 7.958 6.675 -22.461 1.00 81.69 74 ALA A N 1
ATOM 566 C CA . ALA A 1 74 ? 7.598 5.288 -22.778 1.00 81.69 74 ALA A CA 1
ATOM 567 C C . ALA A 1 74 ? 7.622 4.981 -24.292 1.00 81.69 74 ALA A C 1
ATOM 569 O O . ALA A 1 74 ? 7.854 3.837 -24.688 1.00 81.69 74 ALA A O 1
ATOM 570 N N . ASP A 1 75 ? 7.442 5.986 -25.150 1.00 77.75 75 ASP A N 1
ATOM 571 C CA . ASP A 1 75 ? 7.553 5.873 -26.605 1.00 77.75 75 ASP A CA 1
ATOM 572 C C . ASP A 1 75 ? 8.967 5.500 -27.085 1.00 77.75 75 ASP A C 1
ATOM 574 O O . ASP A 1 75 ? 9.107 4.959 -28.182 1.00 77.75 75 ASP A O 1
ATOM 578 N N . TYR A 1 76 ? 10.011 5.710 -26.276 1.00 77.88 76 TYR A N 1
ATOM 579 C CA . TYR A 1 76 ? 11.383 5.299 -26.605 1.00 77.88 76 TYR A CA 1
ATOM 580 C C . TYR A 1 76 ? 11.584 3.780 -26.503 1.00 77.88 76 TYR A C 1
ATOM 582 O O . TYR A 1 76 ? 12.577 3.259 -27.013 1.00 77.88 76 TYR A O 1
ATOM 590 N N . THR A 1 77 ? 10.648 3.053 -25.881 1.00 75.75 77 THR A N 1
ATOM 591 C CA . THR A 1 77 ? 10.663 1.578 -25.833 1.00 75.75 77 THR A CA 1
ATOM 592 C C . THR A 1 77 ? 10.155 0.927 -27.121 1.00 75.75 77 THR A C 1
ATOM 594 O O . THR A 1 77 ? 10.345 -0.273 -27.324 1.00 75.75 77 THR A O 1
ATOM 597 N N . VAL A 1 78 ? 9.506 1.697 -27.999 1.00 74.25 78 VAL A N 1
ATOM 598 C CA . VAL A 1 78 ? 8.934 1.195 -29.250 1.00 74.25 78 VAL A CA 1
ATOM 599 C C . VAL A 1 78 ? 9.962 1.331 -30.368 1.00 74.25 78 VAL A C 1
ATOM 601 O O . VAL A 1 78 ? 10.620 2.361 -30.502 1.00 74.25 78 VAL A O 1
ATOM 604 N N . TRP A 1 79 ? 10.095 0.291 -31.193 1.00 69.81 79 TRP A N 1
ATOM 605 C CA . TRP A 1 79 ? 10.960 0.346 -32.369 1.00 69.81 79 TRP A CA 1
ATOM 606 C C . TRP A 1 79 ? 10.438 1.404 -33.359 1.00 69.81 79 TRP A C 1
ATOM 608 O O . TRP A 1 79 ? 9.292 1.283 -33.800 1.00 69.81 79 TRP A O 1
ATOM 618 N N . PRO A 1 80 ? 11.227 2.432 -33.722 1.00 65.62 80 PRO A N 1
ATOM 619 C CA . PRO A 1 80 ? 10.770 3.450 -34.659 1.00 65.62 80 PRO A CA 1
ATOM 620 C C . PRO A 1 80 ? 10.651 2.869 -36.076 1.00 65.62 80 PRO A C 1
ATOM 622 O O . PRO A 1 80 ? 11.544 2.165 -36.547 1.00 65.62 80 PRO A O 1
ATOM 625 N N . GLU A 1 81 ? 9.538 3.160 -36.756 1.00 60.19 81 GLU A N 1
ATOM 626 C CA . GLU A 1 81 ? 9.322 2.776 -38.160 1.00 60.19 81 GLU A CA 1
ATOM 627 C C . GLU A 1 81 ? 10.159 3.621 -39.134 1.00 60.19 81 GLU A C 1
ATOM 629 O O . GLU A 1 81 ? 10.611 3.098 -40.149 1.00 60.19 81 GLU A O 1
ATOM 634 N N . ASP A 1 82 ? 10.453 4.875 -38.765 1.00 55.12 82 ASP A N 1
ATOM 635 C CA . ASP A 1 82 ? 11.243 5.824 -39.548 1.00 55.12 82 ASP A CA 1
ATOM 636 C C . ASP A 1 82 ? 12.341 6.483 -38.695 1.00 55.12 82 ASP A C 1
ATOM 638 O O . ASP A 1 82 ? 12.088 7.206 -37.728 1.00 55.12 82 ASP A O 1
ATOM 642 N N . VAL A 1 83 ? 13.593 6.251 -39.090 1.00 55.19 83 VAL A N 1
ATOM 643 C CA . VAL A 1 83 ? 14.782 6.980 -38.630 1.00 55.19 83 VAL A CA 1
ATOM 644 C C . VAL A 1 83 ? 14.845 8.341 -39.337 1.00 55.19 83 VAL A C 1
ATOM 646 O O . VAL A 1 83 ? 15.624 8.507 -40.273 1.00 55.19 83 VAL A O 1
ATOM 649 N N . ASP A 1 84 ? 14.035 9.327 -38.938 1.00 54.28 84 ASP A N 1
ATOM 650 C CA . ASP A 1 84 ? 14.300 10.729 -39.311 1.00 54.28 84 ASP A CA 1
ATOM 651 C C . ASP A 1 84 ? 15.349 11.338 -38.360 1.00 54.28 84 ASP A C 1
ATOM 653 O O . ASP A 1 84 ? 15.016 11.661 -37.219 1.00 54.28 84 ASP A O 1
ATOM 657 N N . PRO A 1 85 ? 16.606 11.550 -38.795 1.00 54.09 85 PRO A N 1
ATOM 658 C CA . PRO A 1 85 ? 17.673 12.090 -37.951 1.00 54.09 85 PRO A CA 1
ATOM 659 C C . PRO A 1 85 ? 17.444 13.538 -37.472 1.00 54.09 85 PRO A C 1
ATOM 661 O O . PRO A 1 85 ? 18.281 14.055 -36.734 1.00 54.09 85 PRO A O 1
ATOM 664 N N . ASN A 1 86 ? 16.357 14.209 -37.878 1.00 54.66 86 ASN A N 1
ATOM 665 C CA . ASN A 1 86 ? 16.079 15.610 -37.545 1.00 54.66 86 ASN A CA 1
ATOM 666 C C . ASN A 1 86 ? 14.968 15.816 -36.499 1.00 54.66 86 ASN A C 1
ATOM 668 O O . ASN A 1 86 ? 14.689 16.962 -36.136 1.00 54.66 86 ASN A O 1
ATOM 672 N N . VAL A 1 87 ? 14.341 14.751 -35.984 1.00 55.81 87 VAL A N 1
ATOM 673 C CA . VAL A 1 87 ? 13.373 14.857 -34.878 1.00 55.81 87 VAL A CA 1
ATOM 674 C C . VAL A 1 87 ? 14.137 14.783 -33.550 1.00 55.81 87 VAL A C 1
ATOM 676 O O . VAL A 1 87 ? 14.761 13.773 -33.238 1.00 55.81 87 VAL A O 1
ATOM 679 N N . GLY A 1 88 ? 14.144 15.897 -32.807 1.00 52.97 88 GLY A N 1
ATOM 680 C CA . GLY A 1 88 ? 15.053 16.194 -31.690 1.00 52.97 88 GLY A CA 1
ATOM 681 C C . GLY A 1 88 ? 15.240 15.111 -30.618 1.00 52.97 88 GLY A C 1
ATOM 682 O O . GLY A 1 88 ? 14.344 14.327 -30.352 1.00 52.97 88 GLY A O 1
ATOM 683 N N . ASN A 1 89 ? 16.427 15.111 -29.994 1.00 54.56 89 ASN A N 1
ATOM 684 C CA . ASN A 1 89 ? 16.875 14.352 -28.808 1.00 54.56 89 ASN A CA 1
ATOM 685 C C . ASN A 1 89 ? 16.552 12.846 -28.684 1.00 54.56 89 ASN A C 1
ATOM 687 O O . ASN A 1 89 ? 16.909 12.248 -27.670 1.00 54.56 89 ASN A O 1
ATOM 691 N N . ARG A 1 90 ? 15.961 12.197 -29.690 1.00 54.88 90 ARG A N 1
ATOM 692 C CA . ARG A 1 90 ? 15.735 10.747 -29.700 1.00 54.88 90 ARG A CA 1
ATOM 693 C C . ARG A 1 90 ? 16.967 10.039 -30.276 1.00 54.88 90 ARG A C 1
ATOM 695 O O . ARG A 1 90 ? 17.396 10.383 -31.378 1.00 54.88 90 ARG A O 1
ATOM 702 N N . PRO A 1 91 ? 17.537 9.019 -29.611 1.00 54.00 91 PRO A N 1
ATOM 703 C CA . PRO A 1 91 ? 18.472 8.096 -30.249 1.00 54.00 91 PRO A CA 1
ATOM 704 C C . PRO A 1 91 ? 17.696 7.228 -31.250 1.00 54.00 91 PRO A C 1
ATOM 706 O O . PRO A 1 91 ? 17.300 6.109 -30.953 1.00 54.00 91 PRO A O 1
ATOM 709 N N . LEU A 1 92 ? 17.420 7.768 -32.439 1.00 55.38 92 LEU A N 1
ATOM 710 C CA . LEU A 1 92 ? 16.486 7.201 -33.421 1.00 55.38 92 LEU A CA 1
ATOM 711 C C . LEU A 1 92 ? 16.851 5.805 -33.956 1.00 55.38 92 LEU A C 1
ATOM 713 O O . LEU A 1 92 ? 16.078 5.234 -34.712 1.00 55.38 92 LEU A O 1
ATOM 717 N N . THR A 1 93 ? 17.994 5.230 -33.589 1.00 58.06 93 THR A N 1
ATOM 718 C CA . THR A 1 93 ? 18.491 3.981 -34.180 1.00 58.06 93 THR A CA 1
ATOM 719 C C . THR A 1 93 ? 18.180 2.711 -33.388 1.00 58.06 93 THR A C 1
ATOM 721 O O . THR A 1 93 ? 18.367 1.634 -33.948 1.00 58.06 93 THR A O 1
ATOM 724 N N . VAL A 1 94 ? 17.746 2.787 -32.119 1.00 65.44 94 VAL A N 1
ATOM 725 C CA . VAL A 1 94 ? 17.424 1.592 -31.309 1.00 65.44 94 VAL A CA 1
ATOM 726 C C . VAL A 1 94 ? 16.372 1.906 -30.239 1.00 65.44 94 VAL A C 1
ATOM 728 O O . VAL A 1 94 ? 16.403 2.980 -29.646 1.00 65.44 94 VAL A O 1
ATOM 731 N N . ALA A 1 95 ? 15.482 0.951 -29.951 1.00 71.62 95 ALA A N 1
ATOM 732 C CA . ALA A 1 95 ? 14.608 1.014 -28.779 1.00 71.62 95 ALA A CA 1
ATOM 733 C C . ALA A 1 95 ? 15.433 1.042 -27.476 1.00 71.62 95 ALA A C 1
ATOM 735 O O . ALA A 1 95 ? 16.391 0.279 -27.313 1.00 71.62 95 ALA A O 1
ATOM 736 N N . LEU A 1 96 ? 15.056 1.917 -26.543 1.00 76.12 96 LEU A N 1
ATOM 737 C CA . LEU A 1 96 ? 15.712 2.068 -25.247 1.00 76.12 96 LEU A CA 1
ATOM 738 C C . LEU A 1 96 ? 14.985 1.268 -24.164 1.00 76.12 96 LEU A C 1
ATOM 740 O O . LEU A 1 96 ? 13.758 1.165 -24.150 1.00 76.12 96 LEU A O 1
ATOM 744 N N . GLY A 1 97 ? 15.759 0.723 -23.226 1.00 78.94 97 GLY A N 1
ATOM 745 C CA . GLY A 1 97 ? 15.213 0.135 -22.009 1.00 78.94 97 GLY A CA 1
ATOM 746 C C . GLY A 1 97 ? 14.705 1.224 -21.069 1.00 78.94 97 GLY A C 1
ATOM 747 O O . GLY A 1 97 ? 15.352 2.255 -20.904 1.00 78.94 97 GLY A O 1
ATOM 748 N N . ASN A 1 98 ? 13.565 0.978 -20.433 1.00 85.56 98 ASN A N 1
ATOM 749 C CA . ASN A 1 98 ? 13.007 1.884 -19.439 1.00 85.56 98 ASN A CA 1
ATOM 750 C C . ASN A 1 98 ? 13.915 1.929 -18.179 1.00 85.56 98 ASN A C 1
ATOM 752 O O . ASN A 1 98 ? 14.098 0.887 -17.543 1.00 85.56 98 ASN A O 1
ATOM 756 N N . PRO A 1 99 ? 14.470 3.095 -17.781 1.00 88.06 99 PRO A N 1
ATOM 757 C CA . PRO A 1 99 ? 15.340 3.225 -16.598 1.00 88.06 99 PRO A CA 1
ATOM 758 C C . PRO A 1 99 ? 14.642 2.896 -15.270 1.00 88.06 99 PRO A C 1
ATOM 760 O O . PRO A 1 99 ? 15.273 2.451 -14.304 1.00 88.06 99 PRO A O 1
ATOM 763 N N . TYR A 1 100 ? 13.326 3.095 -15.242 1.00 90.94 100 TYR A N 1
ATOM 764 C CA . TYR A 1 100 ? 12.426 2.815 -14.127 1.00 90.94 100 TYR A CA 1
ATOM 765 C C . TYR A 1 100 ? 11.824 1.411 -14.218 1.00 90.94 100 TYR A C 1
ATOM 767 O O . TYR A 1 100 ? 10.999 1.043 -13.383 1.00 90.94 100 TYR A O 1
ATOM 775 N N . ALA A 1 101 ? 12.227 0.606 -15.209 1.00 83.50 101 ALA A N 1
ATOM 776 C CA . ALA A 1 101 ? 11.808 -0.780 -15.290 1.00 83.50 101 ALA A CA 1
ATOM 777 C C . ALA A 1 101 ? 12.219 -1.536 -14.026 1.00 83.50 101 ALA A C 1
ATOM 779 O O . ALA A 1 101 ? 13.307 -1.354 -13.469 1.00 83.50 101 ALA A O 1
ATOM 780 N N . GLY A 1 102 ? 11.347 -2.449 -13.625 1.00 77.94 102 GLY A N 1
ATOM 781 C CA . GLY A 1 102 ? 11.650 -3.402 -12.581 1.00 77.94 102 GLY A CA 1
ATOM 782 C C . GLY A 1 102 ? 10.751 -3.236 -11.374 1.00 77.94 102 GLY A C 1
ATOM 783 O O . GLY A 1 102 ? 10.652 -2.186 -10.734 1.00 77.94 102 GLY A O 1
ATOM 784 N N . LEU A 1 103 ? 10.147 -4.361 -11.047 1.00 89.25 103 LEU A N 1
ATOM 785 C CA . LEU A 1 103 ? 9.543 -4.634 -9.770 1.00 89.25 103 LEU A CA 1
ATOM 786 C C . LEU A 1 103 ? 10.448 -5.675 -9.096 1.00 89.25 103 LEU A C 1
ATOM 788 O O . LEU A 1 103 ? 10.989 -6.565 -9.744 1.00 89.25 103 LEU A O 1
ATOM 792 N N . LEU A 1 104 ? 10.728 -5.487 -7.814 1.00 90.00 104 LEU A N 1
ATOM 793 C CA . LEU A 1 104 ? 11.667 -6.280 -7.036 1.00 90.00 104 LEU A CA 1
ATOM 794 C C . LEU A 1 104 ? 10.941 -6.869 -5.827 1.00 90.00 104 LEU A C 1
ATOM 796 O O . LEU A 1 104 ? 10.433 -6.109 -5.001 1.00 90.00 104 LEU A O 1
ATOM 800 N N . PRO A 1 105 ? 10.946 -8.193 -5.656 1.00 90.00 105 PRO A N 1
ATOM 801 C CA . PRO A 1 105 ? 11.454 -9.192 -6.603 1.00 90.00 105 PRO A CA 1
ATOM 802 C C . PRO A 1 105 ? 10.616 -9.251 -7.893 1.00 90.00 105 PRO A C 1
ATOM 804 O O . PRO A 1 105 ? 9.404 -9.073 -7.854 1.00 90.00 105 PRO A O 1
ATOM 807 N N . ASP A 1 106 ? 11.270 -9.538 -9.020 1.00 85.62 106 ASP A N 1
ATOM 808 C CA . ASP A 1 106 ? 10.630 -9.618 -10.346 1.00 85.62 106 ASP A CA 1
ATOM 809 C C . ASP A 1 106 ? 9.644 -10.793 -10.443 1.00 85.62 106 ASP A C 1
ATOM 811 O O . ASP A 1 106 ? 8.652 -10.753 -11.161 1.00 85.62 106 ASP A O 1
ATOM 815 N N . SER A 1 107 ? 9.880 -11.845 -9.661 1.00 88.88 107 SER A N 1
ATOM 816 C CA . SER A 1 107 ? 8.929 -12.925 -9.414 1.00 88.88 107 SER A CA 1
ATOM 817 C C . SER A 1 107 ? 9.154 -13.482 -8.017 1.00 88.88 107 SER A C 1
ATOM 819 O O . SER A 1 107 ? 10.292 -13.736 -7.617 1.00 88.88 107 SER A O 1
ATOM 821 N N . VAL A 1 108 ? 8.078 -13.656 -7.255 1.00 93.75 108 VAL A N 1
ATOM 822 C CA . VAL A 1 108 ? 8.122 -14.205 -5.897 1.00 93.75 108 VAL A CA 1
ATOM 823 C C . VAL A 1 108 ? 6.796 -14.844 -5.545 1.00 93.75 108 VAL A C 1
ATOM 825 O O . VAL A 1 108 ? 5.741 -14.343 -5.915 1.00 93.75 108 VAL A O 1
ATOM 828 N N . GLU A 1 109 ? 6.850 -15.915 -4.770 1.00 91.88 109 GLU A N 1
ATOM 829 C CA . GLU A 1 109 ? 5.679 -16.502 -4.134 1.00 91.88 109 GLU A CA 1
ATOM 830 C C . GLU A 1 109 ? 5.698 -16.161 -2.643 1.00 91.88 109 GLU A C 1
ATOM 832 O O . GLU A 1 109 ? 6.701 -16.384 -1.964 1.00 91.88 109 GLU A O 1
ATOM 837 N N . GLY A 1 110 ? 4.608 -15.576 -2.139 1.00 88.50 110 GLY A N 1
ATOM 838 C CA . GLY A 1 110 ? 4.456 -15.275 -0.711 1.00 88.50 110 GLY A CA 1
ATOM 839 C C . GLY A 1 110 ? 5.487 -14.294 -0.132 1.00 88.50 110 GLY A C 1
ATOM 840 O O . GLY A 1 110 ? 5.787 -14.352 1.060 1.00 88.50 110 GLY A O 1
ATOM 841 N N . GLY A 1 111 ? 6.047 -13.399 -0.949 1.00 91.19 111 GLY A N 1
ATOM 842 C CA . GLY A 1 111 ? 6.982 -12.373 -0.495 1.00 91.19 111 GLY A CA 1
ATOM 843 C C . GLY A 1 111 ? 6.315 -11.374 0.452 1.00 91.19 111 GLY A C 1
ATOM 844 O O . GLY A 1 111 ? 5.142 -11.049 0.314 1.00 91.19 111 GLY A O 1
ATOM 845 N N . THR A 1 112 ? 7.063 -10.842 1.414 1.00 95.56 112 THR A N 1
ATOM 846 C CA . THR A 1 112 ? 6.553 -9.840 2.372 1.00 95.56 112 THR A CA 1
ATOM 847 C C . THR A 1 112 ? 7.002 -8.423 2.035 1.00 95.56 112 THR A C 1
ATOM 849 O O . THR A 1 112 ? 6.778 -7.494 2.809 1.00 95.56 112 THR A O 1
ATOM 852 N N . THR A 1 113 ? 7.708 -8.247 0.920 1.00 95.38 113 THR A N 1
ATOM 853 C CA . THR A 1 113 ? 8.243 -6.966 0.468 1.00 95.38 113 THR A CA 1
ATOM 854 C C . THR A 1 113 ? 8.197 -6.905 -1.048 1.00 95.38 113 THR A C 1
ATOM 856 O O . THR A 1 113 ? 8.586 -7.858 -1.719 1.00 95.38 113 THR A O 1
ATOM 859 N N . VAL A 1 114 ? 7.775 -5.761 -1.569 1.00 95.38 114 VAL A N 1
ATOM 860 C CA . VAL A 1 114 ? 7.878 -5.388 -2.976 1.00 95.38 114 VAL A CA 1
ATOM 861 C C . VAL A 1 114 ? 8.466 -3.990 -3.058 1.00 95.38 114 VAL A C 1
ATOM 863 O O . VAL A 1 114 ? 8.155 -3.123 -2.245 1.00 95.38 114 VAL A O 1
ATOM 866 N N . GLN A 1 115 ? 9.338 -3.763 -4.021 1.00 95.06 115 GLN A N 1
ATOM 867 C CA . GLN A 1 115 ? 9.890 -2.460 -4.347 1.00 95.06 115 GLN A CA 1
ATOM 868 C C . GLN A 1 115 ? 9.774 -2.269 -5.845 1.00 95.06 115 GLN A C 1
ATOM 870 O O . GLN A 1 115 ? 9.839 -3.228 -6.601 1.00 95.06 115 GLN A O 1
ATOM 875 N N . TYR A 1 116 ? 9.601 -1.043 -6.284 1.00 94.62 116 TYR A N 1
ATOM 876 C CA . TYR A 1 116 ? 9.525 -0.735 -7.698 1.00 94.62 116 TYR A CA 1
ATOM 877 C C . TYR A 1 116 ? 10.082 0.662 -7.921 1.00 94.62 116 TYR A C 1
ATOM 879 O O . TYR A 1 116 ? 10.305 1.422 -6.971 1.00 94.62 116 TYR A O 1
ATOM 887 N N . LYS A 1 117 ? 10.320 0.985 -9.186 1.00 94.00 117 LYS A N 1
ATOM 888 C CA . LYS A 1 117 ? 10.668 2.338 -9.594 1.00 94.00 117 LYS A CA 1
ATOM 889 C C . LYS A 1 117 ? 9.571 2.931 -10.458 1.00 94.00 117 LYS A C 1
ATOM 891 O O . LYS A 1 117 ? 8.845 2.186 -11.113 1.00 94.00 117 LYS A O 1
ATOM 896 N N . ARG A 1 118 ? 9.428 4.246 -10.438 1.00 92.38 118 ARG A N 1
ATOM 897 C CA . ARG A 1 118 ? 8.554 4.999 -11.339 1.00 92.38 118 ARG A CA 1
ATOM 898 C C . ARG A 1 118 ? 9.063 6.425 -11.421 1.00 92.38 118 ARG A C 1
ATOM 900 O O . ARG A 1 118 ? 9.455 6.943 -10.384 1.00 92.38 118 ARG A O 1
ATOM 907 N N . SER A 1 119 ? 9.009 7.042 -12.592 1.00 90.50 119 SER A N 1
ATOM 908 C CA . SER A 1 119 ? 9.252 8.479 -12.679 1.00 90.50 119 SER A CA 1
ATOM 909 C C . SER A 1 119 ? 8.207 9.235 -11.852 1.00 90.50 119 SER A C 1
ATOM 911 O O . SER A 1 119 ? 7.019 8.871 -11.827 1.00 90.50 119 SER A O 1
ATOM 913 N N . THR A 1 120 ? 8.669 10.233 -11.106 1.00 87.31 120 THR A N 1
ATOM 914 C CA . THR A 1 120 ? 7.838 11.167 -10.338 1.00 87.31 120 THR A CA 1
ATOM 915 C C . THR A 1 120 ? 7.920 12.597 -10.863 1.00 87.31 120 THR A C 1
ATOM 917 O O . THR A 1 120 ? 7.164 13.447 -10.393 1.00 87.31 120 THR A O 1
ATOM 920 N N . ASP A 1 121 ? 8.759 12.856 -11.866 1.00 79.81 121 ASP A N 1
ATOM 921 C CA . ASP A 1 121 ? 9.008 14.196 -12.403 1.00 79.81 121 ASP A CA 1
ATOM 922 C C . ASP A 1 121 ? 7.746 14.812 -13.038 1.00 79.81 121 ASP A C 1
ATOM 924 O O . ASP A 1 121 ? 7.529 16.022 -12.959 1.00 79.81 121 ASP A O 1
ATOM 928 N N . GLU A 1 122 ? 6.834 13.987 -13.568 1.00 74.38 122 GLU A N 1
ATOM 929 C CA . GLU A 1 122 ? 5.555 14.448 -14.132 1.00 74.38 122 GLU A CA 1
ATOM 930 C C . GLU A 1 122 ? 4.379 14.413 -13.139 1.00 74.38 122 GLU A C 1
ATOM 932 O O . GLU A 1 122 ? 3.268 14.832 -13.487 1.00 74.38 122 GLU A O 1
ATOM 937 N N . ASP A 1 123 ? 4.562 13.921 -11.906 1.00 69.56 123 ASP A N 1
ATOM 938 C CA . ASP A 1 123 ? 3.462 13.780 -10.943 1.00 69.56 123 ASP A CA 1
ATOM 939 C C . ASP A 1 123 ? 2.907 15.160 -10.534 1.00 69.56 123 ASP A C 1
ATOM 941 O O . ASP A 1 123 ? 3.439 15.866 -9.679 1.00 69.56 123 ASP A O 1
ATOM 945 N N . GLY A 1 124 ? 1.769 15.537 -11.125 1.00 62.47 124 GLY A N 1
ATOM 946 C CA . GLY A 1 124 ? 1.093 16.815 -10.865 1.00 62.47 124 GLY A CA 1
ATOM 947 C C . GLY A 1 124 ? 1.486 17.951 -11.816 1.00 62.47 124 GLY A C 1
ATOM 948 O O . GLY A 1 124 ? 0.911 19.038 -11.720 1.00 62.47 124 GLY A O 1
ATOM 949 N N . GLY A 1 125 ? 2.400 17.696 -12.757 1.00 60.94 125 GLY A N 1
ATOM 950 C CA . GLY A 1 125 ? 2.753 18.593 -13.855 1.00 60.94 125 GLY A CA 1
ATOM 951 C C . GLY A 1 125 ? 1.962 18.285 -15.130 1.00 60.94 125 GLY A C 1
ATOM 952 O O . GLY A 1 125 ? 1.590 17.148 -15.397 1.00 60.94 125 GLY A O 1
ATOM 953 N N . PHE A 1 126 ? 1.683 19.305 -15.947 1.00 53.25 126 PHE A N 1
ATOM 954 C CA . PHE A 1 126 ? 1.029 19.125 -17.258 1.00 53.25 126 PHE A CA 1
ATOM 955 C C . PHE A 1 126 ? 2.038 18.852 -18.389 1.00 53.25 126 PHE A C 1
ATOM 957 O O . PHE A 1 126 ? 1.641 18.667 -19.538 1.00 53.25 126 PHE A O 1
ATOM 964 N N . ALA A 1 127 ? 3.339 18.898 -18.092 1.00 56.88 127 ALA A N 1
ATOM 965 C CA . ALA A 1 127 ? 4.394 18.958 -19.090 1.00 56.88 127 ALA A CA 1
ATOM 966 C C . ALA A 1 127 ? 5.370 17.783 -18.910 1.00 56.88 127 ALA A C 1
ATOM 968 O O . ALA A 1 127 ? 6.055 17.696 -17.903 1.00 56.88 127 ALA A O 1
ATOM 969 N N . VAL A 1 128 ? 5.450 16.912 -19.922 1.00 58.56 128 VAL A N 1
ATOM 970 C CA . VAL A 1 128 ? 6.331 15.719 -20.006 1.00 58.56 128 VAL A CA 1
ATOM 971 C C . VAL A 1 128 ? 7.805 16.106 -20.275 1.00 58.56 128 VAL A C 1
ATOM 973 O O . VAL A 1 128 ? 8.595 15.326 -20.789 1.00 58.56 128 VAL A O 1
ATOM 976 N N . VAL A 1 129 ? 8.177 17.366 -20.034 1.00 58.25 129 VAL A N 1
ATOM 977 C CA . VAL A 1 129 ? 9.489 17.926 -20.419 1.00 58.25 129 VAL A CA 1
ATOM 978 C C . VAL A 1 129 ? 10.539 17.842 -19.317 1.00 58.25 129 VAL A C 1
ATOM 980 O O . VAL A 1 129 ? 11.703 18.110 -19.609 1.00 58.25 129 VAL A O 1
ATOM 983 N N . ASP A 1 130 ? 10.150 17.453 -18.102 1.00 72.50 130 ASP A N 1
ATOM 984 C CA . ASP A 1 130 ? 11.069 17.354 -16.964 1.00 72.50 130 ASP A CA 1
ATOM 985 C C . ASP A 1 130 ? 11.686 15.947 -16.806 1.00 72.50 130 ASP A C 1
ATOM 987 O O . ASP A 1 130 ? 12.687 15.813 -16.108 1.00 72.50 130 ASP A O 1
ATOM 991 N N . GLU A 1 131 ? 11.185 14.938 -17.535 1.00 81.94 131 GLU A N 1
ATOM 992 C CA . GLU A 1 131 ? 11.713 13.566 -17.538 1.00 81.94 131 GLU A CA 1
ATOM 993 C C . GLU A 1 131 ? 13.199 13.518 -17.941 1.00 81.94 131 GLU A C 1
ATOM 995 O O . GLU A 1 131 ? 13.569 13.738 -19.108 1.00 81.94 131 GLU A O 1
ATOM 1000 N N . ASN A 1 132 ? 14.051 13.172 -16.974 1.00 84.69 132 ASN A N 1
ATOM 1001 C CA . ASN A 1 132 ? 15.507 13.201 -17.103 1.00 84.69 132 ASN A CA 1
ATOM 1002 C C . ASN A 1 132 ? 16.144 11.824 -17.412 1.00 84.69 132 ASN A C 1
ATOM 1004 O O . ASN A 1 132 ? 17.339 11.766 -17.721 1.00 84.69 132 ASN A O 1
ATOM 1008 N N . ASN A 1 133 ? 15.362 10.735 -17.420 1.00 86.06 133 ASN A N 1
ATOM 1009 C CA . ASN A 1 133 ? 15.792 9.342 -17.612 1.00 86.06 133 ASN A CA 1
ATOM 1010 C C . ASN A 1 133 ? 16.745 8.804 -16.530 1.00 86.06 133 ASN A C 1
ATOM 1012 O O . ASN A 1 133 ? 17.522 7.873 -16.782 1.00 86.06 133 ASN A O 1
ATOM 1016 N N . VAL A 1 134 ? 16.721 9.387 -15.336 1.00 88.25 134 VAL A N 1
ATOM 1017 C CA . VAL A 1 134 ? 17.570 9.041 -14.198 1.00 88.25 134 VAL A CA 1
ATOM 1018 C C . VAL A 1 134 ? 16.687 8.696 -13.007 1.00 88.25 134 VAL A C 1
ATOM 1020 O O . VAL A 1 134 ? 15.765 9.413 -12.654 1.00 88.25 134 VAL A O 1
ATOM 1023 N N . VAL A 1 135 ? 16.992 7.573 -12.359 1.00 89.62 135 VAL A N 1
ATOM 1024 C CA . VAL A 1 135 ? 16.296 7.176 -11.132 1.00 89.62 135 VAL A CA 1
ATOM 1025 C C . VAL A 1 135 ? 16.793 8.028 -9.970 1.00 89.62 135 VAL A C 1
ATOM 1027 O O . VAL A 1 135 ? 17.907 7.822 -9.478 1.00 89.62 135 VAL A O 1
ATOM 1030 N N . ASP A 1 136 ? 15.935 8.922 -9.505 1.00 89.06 136 ASP A N 1
ATOM 1031 C CA . ASP A 1 136 ? 16.151 9.792 -8.366 1.00 89.06 136 ASP A CA 1
ATOM 1032 C C . ASP A 1 136 ? 15.622 9.179 -7.061 1.00 89.06 136 ASP A C 1
ATOM 1034 O O . ASP A 1 136 ? 15.089 8.068 -6.985 1.00 89.06 136 ASP A O 1
ATOM 1038 N N . THR A 1 137 ? 15.817 9.904 -5.958 1.00 87.44 137 THR A N 1
ATOM 1039 C CA . THR A 1 137 ? 15.399 9.428 -4.629 1.00 87.44 137 THR A CA 1
ATOM 1040 C C . THR A 1 137 ? 13.878 9.379 -4.451 1.00 87.44 137 THR A C 1
ATOM 1042 O O . THR A 1 137 ? 13.413 8.617 -3.604 1.00 87.44 137 THR A O 1
ATOM 1045 N N . GLY A 1 138 ? 13.116 10.155 -5.229 1.00 87.06 138 GLY A N 1
ATOM 1046 C CA . GLY A 1 138 ? 11.647 10.129 -5.244 1.00 87.06 138 GLY A CA 1
ATOM 1047 C C . GLY A 1 138 ? 11.059 8.981 -6.066 1.00 87.06 138 GLY A C 1
ATOM 1048 O O . GLY A 1 138 ? 9.934 8.560 -5.813 1.00 87.06 138 GLY A O 1
ATOM 1049 N N . ASP A 1 139 ? 11.848 8.402 -6.970 1.00 91.50 139 ASP A N 1
ATOM 1050 C CA . ASP A 1 139 ? 11.362 7.432 -7.953 1.00 91.50 139 ASP A CA 1
ATOM 1051 C C . ASP A 1 139 ? 11.285 6.007 -7.422 1.00 91.50 139 ASP A C 1
ATOM 1053 O O . ASP A 1 139 ? 11.005 5.073 -8.169 1.00 91.50 139 ASP A O 1
ATOM 1057 N N . VAL A 1 140 ? 11.571 5.803 -6.137 1.00 92.12 140 VAL A N 1
ATOM 1058 C CA . VAL A 1 140 ? 11.535 4.490 -5.498 1.00 92.12 140 VAL A CA 1
ATOM 1059 C C . VAL A 1 140 ? 10.305 4.362 -4.615 1.00 92.12 140 VAL A C 1
ATOM 1061 O O . VAL A 1 140 ? 10.144 5.067 -3.622 1.00 92.12 140 VAL A O 1
ATOM 1064 N N . GLY A 1 141 ? 9.469 3.386 -4.943 1.00 94.25 141 GLY A N 1
ATOM 1065 C CA . GLY A 1 141 ? 8.313 3.004 -4.149 1.00 94.25 141 GLY A CA 1
ATOM 1066 C C . GLY A 1 141 ? 8.404 1.557 -3.688 1.00 94.25 141 GLY A C 1
ATOM 1067 O O . GLY A 1 141 ? 9.310 0.801 -4.056 1.00 94.25 141 GLY A O 1
ATOM 1068 N N . GLY A 1 142 ? 7.477 1.158 -2.829 1.00 95.69 142 GLY A N 1
ATOM 1069 C CA . GLY A 1 142 ? 7.428 -0.208 -2.336 1.00 95.69 142 GLY A CA 1
ATOM 1070 C C . GLY A 1 142 ? 6.580 -0.373 -1.093 1.00 95.69 142 GLY A C 1
ATOM 1071 O O . GLY A 1 142 ? 6.212 0.596 -0.437 1.00 95.69 142 GLY A O 1
ATOM 1072 N N . PHE A 1 143 ? 6.320 -1.626 -0.751 1.00 97.00 143 PHE A N 1
ATOM 1073 C CA . PHE A 1 143 ? 5.577 -2.021 0.435 1.00 97.00 143 PHE A CA 1
ATOM 1074 C C . PHE A 1 143 ? 6.311 -3.141 1.148 1.00 97.00 143 PHE A C 1
ATOM 1076 O O . PHE A 1 143 ? 6.880 -4.018 0.496 1.00 97.00 143 PHE A O 1
ATOM 1083 N N . ARG A 1 144 ? 6.289 -3.136 2.479 1.00 96.19 144 ARG A N 1
ATOM 1084 C CA . ARG A 1 144 ? 6.798 -4.248 3.280 1.00 96.19 144 ARG A CA 1
ATOM 1085 C C . ARG A 1 144 ? 5.935 -4.514 4.496 1.00 96.19 144 ARG A C 1
ATOM 1087 O O . ARG A 1 144 ? 5.306 -3.608 5.035 1.00 96.19 144 ARG A O 1
ATOM 1094 N N . TYR A 1 145 ? 5.992 -5.748 4.969 1.00 97.38 145 TYR A N 1
ATOM 1095 C CA . TYR A 1 145 ? 5.482 -6.113 6.278 1.00 97.38 145 TYR A CA 1
ATOM 1096 C C . TYR A 1 145 ? 6.540 -5.898 7.357 1.00 97.38 145 TYR A C 1
ATOM 1098 O O . TYR A 1 145 ? 7.641 -6.448 7.281 1.00 97.38 145 TYR A O 1
ATOM 1106 N N . ASN A 1 146 ? 6.187 -5.143 8.391 1.00 96.06 146 ASN A N 1
ATOM 1107 C CA . ASN A 1 146 ? 6.952 -5.059 9.622 1.00 96.06 146 ASN A CA 1
ATOM 1108 C C . ASN A 1 146 ? 6.313 -5.986 10.665 1.00 96.06 146 ASN A C 1
ATOM 1110 O O . ASN A 1 146 ? 5.320 -5.637 11.301 1.00 96.06 146 ASN A O 1
ATOM 1114 N N . ALA A 1 147 ? 6.899 -7.174 10.842 1.00 93.81 147 ALA A N 1
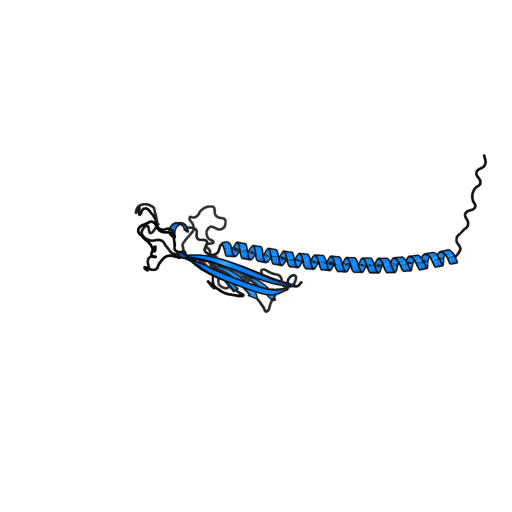ATOM 1115 C CA . ALA A 1 147 ? 6.389 -8.195 11.757 1.00 93.81 147 ALA A CA 1
ATOM 1116 C C . ALA A 1 147 ? 6.483 -7.800 13.242 1.00 93.81 147 ALA A C 1
ATOM 1118 O O . ALA A 1 147 ? 5.677 -8.266 14.045 1.00 93.81 147 ALA A O 1
ATOM 1119 N N . SER A 1 148 ? 7.442 -6.944 13.612 1.00 93.88 148 SER A N 1
ATOM 1120 C CA . SER A 1 148 ? 7.595 -6.464 14.992 1.00 93.88 148 SER A CA 1
ATOM 1121 C C . SER A 1 148 ? 6.465 -5.514 15.373 1.00 93.88 148 SER A C 1
ATOM 1123 O O . SER A 1 148 ? 5.900 -5.625 16.458 1.00 93.88 148 SER A O 1
ATOM 1125 N N . ASP A 1 149 ? 6.112 -4.618 14.451 1.00 94.19 149 ASP A N 1
ATOM 1126 C CA . ASP A 1 149 ? 5.074 -3.609 14.659 1.00 94.19 149 ASP A CA 1
ATOM 1127 C C . ASP A 1 149 ? 3.691 -4.059 14.172 1.00 94.19 149 ASP A C 1
ATOM 1129 O O . ASP A 1 149 ? 2.734 -3.303 14.319 1.00 94.19 149 ASP A O 1
ATOM 1133 N N . LYS A 1 150 ? 3.581 -5.255 13.571 1.00 95.62 150 LYS A N 1
ATOM 1134 C CA . LYS A 1 150 ? 2.356 -5.789 12.948 1.00 95.62 150 LYS A CA 1
ATOM 1135 C C . LYS A 1 150 ? 1.684 -4.779 12.010 1.00 95.62 150 LYS A C 1
ATOM 1137 O O . LYS A 1 150 ? 0.471 -4.581 12.041 1.00 95.62 150 LYS A O 1
ATOM 1142 N N . SER A 1 151 ? 2.493 -4.110 11.190 1.00 96.56 151 SER A N 1
ATOM 1143 C CA . SER A 1 151 ? 2.030 -3.057 10.281 1.00 96.56 151 SER A CA 1
ATOM 1144 C C . SER A 1 151 ? 2.601 -3.228 8.881 1.00 96.56 151 SER A C 1
ATOM 1146 O O . SER A 1 151 ? 3.663 -3.827 8.686 1.00 96.56 151 SER A O 1
ATOM 1148 N N . ILE A 1 152 ? 1.875 -2.708 7.897 1.00 97.38 152 ILE A N 1
ATOM 1149 C CA . ILE A 1 152 ? 2.370 -2.555 6.532 1.00 97.38 152 ILE A CA 1
ATOM 1150 C C . ILE A 1 152 ? 2.989 -1.168 6.419 1.00 97.38 152 ILE A C 1
ATOM 1152 O O . ILE A 1 152 ? 2.427 -0.177 6.886 1.00 97.38 152 ILE A O 1
ATOM 1156 N N . GLU A 1 153 ? 4.155 -1.100 5.791 1.00 97.50 153 GLU A N 1
ATOM 1157 C CA . GLU A 1 153 ? 4.900 0.133 5.582 1.00 97.50 153 GLU A CA 1
ATOM 1158 C C . GLU A 1 153 ? 5.078 0.395 4.088 1.00 97.50 153 GLU A C 1
ATOM 1160 O O . GLU A 1 153 ? 5.369 -0.525 3.323 1.00 97.50 153 GLU A O 1
ATOM 1165 N N . ALA A 1 154 ? 4.934 1.655 3.688 1.00 96.69 154 ALA A N 1
ATOM 1166 C CA . ALA A 1 154 ? 5.217 2.143 2.349 1.00 96.69 154 ALA A CA 1
ATOM 1167 C C . ALA A 1 154 ? 6.616 2.770 2.296 1.00 96.69 154 ALA A C 1
ATOM 1169 O O . ALA A 1 154 ? 7.053 3.441 3.237 1.00 96.69 154 ALA A O 1
ATOM 1170 N N . LYS A 1 155 ? 7.327 2.556 1.194 1.00 95.38 155 LYS A N 1
ATOM 1171 C CA . LYS A 1 155 ? 8.634 3.154 0.931 1.00 95.38 155 LYS A CA 1
ATOM 1172 C C . LYS A 1 155 ? 8.439 4.546 0.336 1.00 95.38 155 LYS A C 1
ATOM 1174 O O . LYS A 1 155 ? 7.736 4.676 -0.659 1.00 95.38 155 LYS A O 1
ATOM 1179 N N . LEU A 1 156 ? 9.061 5.561 0.935 1.00 88.88 156 LEU A N 1
ATOM 1180 C CA . LEU A 1 156 ? 8.978 6.958 0.466 1.00 88.88 156 LEU A CA 1
ATOM 1181 C C . LEU A 1 156 ? 10.310 7.509 -0.052 1.00 88.88 156 LEU A C 1
ATOM 1183 O O . LEU A 1 156 ? 10.356 8.575 -0.651 1.00 88.88 156 LEU A O 1
ATOM 1187 N N . SER A 1 157 ? 11.409 6.823 0.248 1.00 88.56 157 SER A N 1
ATOM 1188 C CA . SER A 1 157 ? 12.744 7.139 -0.254 1.00 88.56 157 SER A CA 1
ATOM 1189 C C . SER A 1 157 ? 13.598 5.868 -0.220 1.00 88.56 157 SER A C 1
ATOM 1191 O O . SER A 1 157 ? 13.162 4.860 0.346 1.00 88.56 157 SER A O 1
ATOM 1193 N N . PRO A 1 158 ? 14.838 5.863 -0.744 1.00 87.31 158 PRO A N 1
ATOM 1194 C CA . PRO A 1 158 ? 15.667 4.659 -0.787 1.00 87.31 158 PRO A CA 1
ATOM 1195 C C . PRO A 1 158 ? 15.881 3.998 0.581 1.00 87.31 158 PRO A C 1
ATOM 1197 O O . PRO A 1 158 ? 16.049 2.777 0.639 1.00 87.31 158 PRO A O 1
ATOM 1200 N N . THR A 1 159 ? 15.827 4.781 1.662 1.00 88.81 159 THR A N 1
ATOM 1201 C CA . THR A 1 159 ? 16.094 4.345 3.040 1.00 88.81 159 THR A CA 1
ATOM 1202 C C . THR A 1 159 ? 14.921 4.546 4.003 1.00 88.81 159 THR A C 1
ATOM 1204 O O . THR A 1 159 ? 14.973 4.015 5.113 1.00 88.81 159 THR A O 1
ATOM 1207 N N . SER A 1 160 ? 13.869 5.273 3.609 1.00 93.38 160 SER A N 1
ATOM 1208 C CA . SER A 1 160 ? 12.753 5.624 4.494 1.00 93.38 160 SER A CA 1
ATOM 1209 C C . SER A 1 160 ? 11.511 4.777 4.238 1.00 93.38 160 SER A C 1
ATOM 1211 O O . SER A 1 160 ? 11.040 4.656 3.104 1.00 93.38 160 SER A O 1
ATOM 1213 N N . TRP A 1 161 ? 10.958 4.253 5.328 1.00 95.25 161 TRP A N 1
ATOM 1214 C CA . TRP A 1 161 ? 9.704 3.512 5.367 1.00 95.25 161 TRP A CA 1
ATOM 1215 C C . TRP A 1 161 ? 8.741 4.209 6.321 1.00 95.25 161 TRP A C 1
ATOM 1217 O O . TRP A 1 161 ? 9.125 4.590 7.427 1.00 95.25 161 TRP A O 1
ATOM 1227 N N . GLN A 1 162 ? 7.493 4.365 5.895 1.00 95.25 162 GLN A N 1
ATOM 1228 C CA . GLN A 1 162 ? 6.427 4.969 6.682 1.00 95.25 162 GLN A CA 1
ATOM 1229 C C . GLN A 1 162 ? 5.298 3.965 6.888 1.00 95.25 162 GLN A C 1
ATOM 1231 O O . GLN A 1 162 ? 4.888 3.283 5.953 1.00 95.25 162 GLN A O 1
ATOM 1236 N N . LYS A 1 163 ? 4.757 3.913 8.108 1.00 95.62 163 LYS A N 1
ATOM 1237 C CA . LYS A 1 163 ? 3.586 3.091 8.426 1.00 95.62 163 LYS A CA 1
ATOM 1238 C C . LYS A 1 163 ? 2.386 3.533 7.595 1.00 95.62 163 LYS A C 1
ATOM 1240 O O . LYS A 1 163 ? 2.010 4.704 7.618 1.00 95.62 163 LYS A O 1
ATOM 1245 N N . LEU A 1 164 ? 1.823 2.579 6.864 1.00 95.44 164 LEU A N 1
ATOM 1246 C CA . LEU A 1 164 ? 0.588 2.730 6.107 1.00 95.44 164 LEU A CA 1
ATOM 1247 C C . LEU A 1 164 ? -0.618 2.329 6.962 1.00 95.44 164 LEU A C 1
ATOM 1249 O O . LEU A 1 164 ? -1.647 2.992 6.902 1.00 95.44 164 LEU A O 1
ATOM 1253 N N . THR A 1 165 ? -0.468 1.281 7.776 1.00 95.56 165 THR A N 1
ATOM 1254 C CA . THR A 1 165 ? -1.493 0.821 8.722 1.00 95.56 165 THR A CA 1
ATOM 1255 C C . THR A 1 165 ? -1.127 1.202 10.154 1.00 95.56 165 THR A C 1
ATOM 1257 O O . THR A 1 165 ? 0.049 1.187 10.535 1.00 95.56 165 THR A O 1
ATOM 1260 N N . ASP A 1 166 ? -2.137 1.517 10.965 1.00 93.56 166 ASP A N 1
ATOM 1261 C CA . ASP A 1 166 ? -1.965 1.848 12.380 1.00 93.56 166 ASP A CA 1
ATOM 1262 C C . ASP A 1 166 ? -2.222 0.609 13.263 1.00 93.56 166 ASP A C 1
ATOM 1264 O O . ASP A 1 166 ? -3.363 0.142 13.328 1.00 93.56 166 ASP A O 1
ATOM 1268 N N . PRO A 1 167 ? -1.212 0.092 13.991 1.00 93.12 167 PRO A N 1
ATOM 1269 C CA . PRO A 1 167 ? -1.369 -1.088 14.843 1.00 93.12 167 PRO A CA 1
ATOM 1270 C C . PRO A 1 167 ? -2.280 -0.873 16.061 1.00 93.12 167 PRO A C 1
ATOM 1272 O O . PRO A 1 167 ? -2.568 -1.828 16.775 1.00 93.12 167 PRO A O 1
ATOM 1275 N N . THR A 1 168 ? -2.731 0.356 16.336 1.00 91.69 168 THR A N 1
ATOM 1276 C CA . THR A 1 168 ? -3.744 0.623 17.371 1.00 91.69 168 THR A CA 1
ATOM 1277 C C . THR A 1 168 ? -5.178 0.351 16.905 1.00 91.69 168 THR A C 1
ATOM 1279 O O . THR A 1 168 ? -6.081 0.302 17.740 1.00 91.69 168 THR A O 1
ATOM 1282 N N . VAL A 1 169 ? -5.384 0.192 15.592 1.00 89.81 169 VAL A N 1
ATOM 1283 C CA . VAL A 1 169 ? -6.694 -0.035 14.956 1.00 89.81 169 VAL A CA 1
ATOM 1284 C C . VAL A 1 169 ? -6.718 -1.336 14.153 1.00 89.81 169 VAL A C 1
ATOM 1286 O O . VAL A 1 169 ? -7.745 -2.010 14.122 1.00 89.81 169 VAL A O 1
ATOM 1289 N N . LEU A 1 170 ? -5.610 -1.669 13.486 1.00 94.44 170 LEU A N 1
ATOM 1290 C CA . LEU A 1 170 ? -5.453 -2.860 12.659 1.00 94.44 170 LEU A CA 1
ATOM 1291 C C . LEU A 1 170 ? -4.089 -3.501 12.925 1.00 94.44 170 LEU A C 1
ATOM 1293 O O . LEU A 1 170 ? -3.048 -3.003 12.491 1.00 94.44 170 LEU A O 1
ATOM 1297 N N . LEU A 1 171 ? -4.104 -4.657 13.579 1.00 95.62 171 LEU A N 1
ATOM 1298 C CA . LEU A 1 171 ? -2.947 -5.532 13.704 1.00 95.62 171 LEU A CA 1
ATOM 1299 C C . LEU A 1 171 ? -2.884 -6.448 12.485 1.00 95.62 171 LEU A C 1
ATOM 1301 O O . LEU A 1 171 ? -3.673 -7.382 12.352 1.00 95.62 171 LEU A O 1
ATOM 1305 N N . VAL A 1 172 ? -1.921 -6.206 11.599 1.00 96.75 172 VAL A N 1
ATOM 1306 C CA . VAL A 1 172 ? -1.681 -7.076 10.445 1.00 96.75 172 VAL A CA 1
ATOM 1307 C C . VAL A 1 172 ? -0.985 -8.341 10.936 1.00 96.75 172 VAL A C 1
ATOM 1309 O O . VAL A 1 172 ? 0.105 -8.280 11.501 1.00 96.75 172 VAL A O 1
ATOM 1312 N N . THR A 1 173 ? -1.618 -9.494 10.738 1.00 95.62 173 THR A N 1
ATOM 1313 C CA . THR A 1 173 ? -1.073 -10.809 11.106 1.00 95.62 173 THR A CA 1
ATOM 1314 C C . THR A 1 173 ? -0.363 -11.462 9.930 1.00 95.62 173 THR A C 1
ATOM 1316 O O . THR A 1 173 ? 0.623 -12.180 10.125 1.00 95.62 173 THR A O 1
ATOM 1319 N N . ARG A 1 174 ? -0.822 -11.171 8.708 1.00 95.44 174 ARG A N 1
ATOM 1320 C CA . ARG A 1 174 ? -0.221 -11.657 7.471 1.00 95.44 174 ARG A CA 1
ATOM 1321 C C . ARG A 1 174 ? -0.293 -10.598 6.385 1.00 95.44 174 ARG A C 1
ATOM 1323 O O . ARG A 1 174 ? -1.336 -10.003 6.141 1.00 95.44 174 ARG A O 1
ATOM 1330 N N . PHE A 1 175 ? 0.823 -10.432 5.695 1.00 96.56 175 PHE A N 1
ATOM 1331 C CA . PHE A 1 175 ? 0.907 -9.700 4.446 1.00 96.56 175 PHE A CA 1
ATOM 1332 C C . PHE A 1 175 ? 1.748 -10.524 3.486 1.00 96.56 175 PHE A C 1
ATOM 1334 O O . PHE A 1 175 ? 2.924 -10.778 3.758 1.00 96.56 175 PHE A O 1
ATOM 1341 N N . ALA A 1 176 ? 1.136 -10.961 2.395 1.00 95.88 176 ALA A N 1
ATOM 1342 C CA . ALA A 1 176 ? 1.810 -11.723 1.363 1.00 95.88 176 ALA A CA 1
ATOM 1343 C C . ALA A 1 176 ? 1.552 -11.086 0.002 1.00 95.88 176 ALA A C 1
ATOM 1345 O O . ALA A 1 176 ? 0.431 -10.715 -0.341 1.00 95.88 176 ALA A O 1
ATOM 1346 N N . ILE A 1 177 ? 2.616 -10.977 -0.777 1.00 94.81 177 ILE A N 1
ATOM 1347 C CA . ILE A 1 177 ? 2.590 -10.553 -2.162 1.00 94.81 177 ILE A CA 1
ATOM 1348 C C . ILE A 1 177 ? 3.180 -11.687 -2.985 1.00 94.81 177 ILE A C 1
ATOM 1350 O O . ILE A 1 177 ? 4.308 -12.122 -2.762 1.00 94.81 177 ILE A O 1
ATOM 1354 N N . THR A 1 178 ? 2.412 -12.140 -3.962 1.00 95.62 178 THR A N 1
ATOM 1355 C CA . THR A 1 178 ? 2.884 -13.056 -4.994 1.00 95.62 178 THR A CA 1
ATOM 1356 C C . THR A 1 178 ? 2.958 -12.292 -6.300 1.00 95.62 178 THR A C 1
ATOM 1358 O O . THR A 1 178 ? 1.972 -11.684 -6.708 1.00 95.62 178 THR A O 1
ATOM 1361 N N . ILE A 1 179 ? 4.122 -12.301 -6.936 1.00 94.56 179 ILE A N 1
ATOM 1362 C CA . ILE A 1 179 ? 4.367 -11.678 -8.233 1.00 94.56 179 ILE A CA 1
ATOM 1363 C C . ILE A 1 179 ? 4.779 -12.776 -9.200 1.00 94.56 179 ILE A C 1
ATOM 1365 O O . ILE A 1 179 ? 5.751 -13.490 -8.956 1.00 94.56 179 ILE A O 1
ATOM 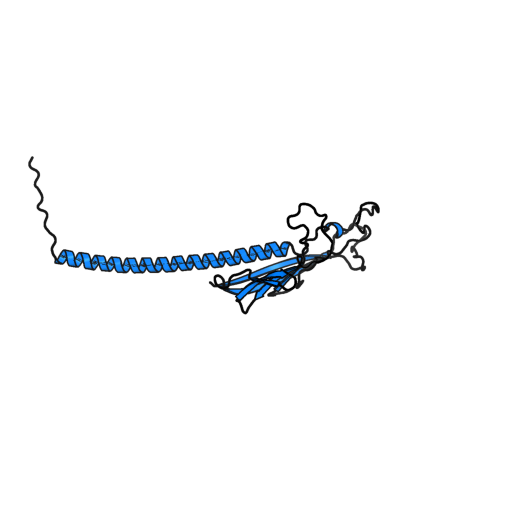1369 N N . VAL A 1 180 ? 4.052 -12.881 -10.306 1.00 94.75 180 VAL A N 1
ATOM 1370 C CA . VAL A 1 180 ? 4.383 -13.769 -11.420 1.00 94.75 180 VAL A CA 1
ATOM 1371 C C . VAL A 1 180 ? 4.722 -12.898 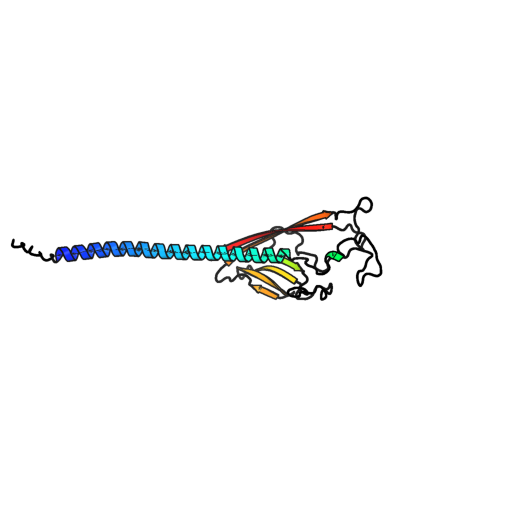-12.622 1.00 94.75 180 VAL A C 1
ATOM 1373 O O . VAL A 1 180 ? 3.853 -12.174 -13.110 1.00 94.75 180 VAL A O 1
ATOM 1376 N N . ALA A 1 181 ? 5.978 -12.931 -13.072 1.00 92.31 181 ALA A N 1
ATOM 1377 C CA . ALA A 1 181 ? 6.378 -12.307 -14.327 1.00 92.31 181 ALA A CA 1
ATOM 1378 C C . ALA A 1 181 ? 6.105 -13.255 -15.497 1.00 92.31 181 ALA A C 1
ATOM 1380 O O . ALA A 1 181 ? 6.577 -14.392 -15.523 1.00 92.31 181 ALA A O 1
ATOM 1381 N N . GLU A 1 182 ? 5.379 -12.758 -16.489 1.00 91.88 182 GLU A N 1
ATOM 1382 C CA . GLU A 1 182 ? 5.101 -13.452 -17.738 1.00 91.88 182 GLU A CA 1
ATOM 1383 C C . GLU A 1 182 ? 5.780 -12.694 -18.887 1.00 91.88 182 GLU A C 1
ATOM 1385 O O . GLU A 1 182 ? 5.305 -11.633 -19.301 1.00 91.88 182 GLU A O 1
ATOM 1390 N N . PRO A 1 183 ? 6.931 -13.179 -19.390 1.00 87.62 183 PRO A N 1
ATOM 1391 C CA . PRO A 1 183 ? 7.582 -12.577 -20.541 1.00 87.62 183 PRO A CA 1
ATOM 1392 C C . PRO A 1 183 ? 6.856 -12.970 -21.833 1.00 87.62 183 PRO A C 1
ATOM 1394 O O . PRO A 1 183 ? 6.650 -14.148 -22.124 1.00 87.62 183 PRO A O 1
ATOM 1397 N N . ALA A 1 184 ? 6.548 -11.976 -22.652 1.00 86.06 184 ALA A N 1
ATOM 1398 C CA . ALA A 1 184 ? 5.983 -12.102 -23.982 1.00 86.06 184 ALA A CA 1
ATOM 1399 C C . ALA A 1 184 ? 6.959 -11.554 -25.032 1.00 86.06 184 ALA A C 1
ATOM 1401 O O . ALA A 1 184 ? 7.710 -10.603 -24.794 1.00 86.06 184 ALA A O 1
ATOM 1402 N N . ASP A 1 185 ? 6.952 -12.163 -26.215 1.00 79.81 185 ASP A N 1
ATOM 1403 C CA . ASP A 1 185 ? 7.657 -11.622 -27.374 1.00 79.81 185 ASP A CA 1
ATOM 1404 C C . ASP A 1 185 ? 7.040 -10.294 -27.809 1.00 79.81 185 ASP A C 1
ATOM 1406 O O . ASP A 1 185 ? 5.817 -10.166 -27.909 1.00 79.81 185 ASP A O 1
ATOM 1410 N N . VAL A 1 186 ? 7.892 -9.307 -28.090 1.00 76.19 186 VAL A N 1
ATOM 1411 C CA . VAL A 1 186 ? 7.434 -8.050 -28.682 1.00 76.19 186 VAL A CA 1
ATOM 1412 C C . VAL A 1 186 ? 6.973 -8.341 -30.115 1.00 76.19 186 VAL A C 1
ATOM 1414 O O . VAL A 1 186 ? 7.743 -8.919 -30.889 1.00 76.19 186 VAL A O 1
ATOM 1417 N N . PRO A 1 187 ? 5.735 -7.974 -30.496 1.00 72.19 187 PRO A N 1
ATOM 1418 C CA . PRO A 1 187 ? 5.253 -8.192 -31.850 1.00 72.19 187 PRO A CA 1
ATOM 1419 C C . PRO A 1 187 ? 6.116 -7.415 -32.851 1.00 72.19 187 PRO A C 1
ATOM 1421 O O . PRO A 1 187 ? 6.378 -6.227 -32.684 1.00 72.19 187 PRO A O 1
ATOM 1424 N N . CYS A 1 188 ? 6.544 -8.101 -33.905 1.00 69.75 188 CYS A N 1
ATOM 1425 C CA . CYS A 1 188 ? 7.391 -7.572 -34.968 1.00 69.75 188 CYS A CA 1
ATOM 1426 C C . CYS A 1 188 ? 6.743 -7.813 -36.334 1.00 69.75 188 CYS A C 1
ATOM 1428 O O . CYS A 1 188 ? 5.977 -8.759 -36.527 1.00 69.75 188 CYS A O 1
ATOM 1430 N N . GLY A 1 189 ? 7.037 -6.929 -37.290 1.00 65.31 189 GLY A N 1
ATOM 1431 C CA . GLY A 1 189 ? 6.598 -7.079 -38.677 1.00 65.31 189 GLY A CA 1
ATOM 1432 C C . GLY A 1 189 ? 7.243 -8.282 -39.377 1.00 65.31 189 GLY A C 1
ATOM 1433 O O . GLY A 1 189 ? 8.169 -8.907 -38.863 1.00 65.31 189 GLY A O 1
ATOM 1434 N N . ALA A 1 190 ? 6.786 -8.576 -40.596 1.00 60.19 190 ALA A N 1
ATOM 1435 C CA . ALA A 1 190 ? 7.053 -9.815 -41.341 1.00 60.19 190 ALA A CA 1
ATOM 1436 C C . ALA A 1 190 ? 8.532 -10.151 -41.674 1.00 60.19 190 ALA A C 1
ATOM 1438 O O . ALA A 1 190 ? 8.776 -11.168 -42.318 1.00 60.19 190 ALA A O 1
ATOM 1439 N N . GLY A 1 191 ? 9.516 -9.338 -41.270 1.00 58.62 191 GLY A N 1
ATOM 1440 C CA . GLY A 1 191 ? 10.925 -9.524 -41.641 1.00 58.62 191 GLY A CA 1
ATOM 1441 C C . GLY A 1 191 ? 11.968 -9.357 -40.532 1.00 58.62 191 GLY A C 1
ATOM 1442 O O . GLY A 1 191 ? 13.148 -9.513 -40.829 1.00 58.62 191 GLY A O 1
ATOM 1443 N N . ALA A 1 192 ? 11.588 -9.042 -39.287 1.00 63.66 192 ALA A N 1
ATOM 1444 C CA . ALA A 1 192 ? 12.554 -8.671 -38.242 1.00 63.66 192 ALA A CA 1
ATOM 1445 C C . ALA A 1 192 ? 12.156 -9.179 -36.843 1.00 63.66 192 ALA A C 1
ATOM 1447 O O . ALA A 1 192 ? 11.993 -8.400 -35.906 1.00 63.66 192 ALA A O 1
ATOM 1448 N N . CYS A 1 193 ? 11.981 -10.497 -36.716 1.00 68.12 193 CYS A N 1
ATOM 1449 C CA . CYS A 1 193 ? 11.764 -11.169 -35.435 1.00 68.12 193 CYS A CA 1
ATOM 1450 C C . CYS A 1 193 ? 12.966 -12.063 -35.081 1.00 68.12 193 CYS A C 1
ATOM 1452 O O . CYS A 1 193 ? 13.392 -12.843 -35.939 1.00 68.12 193 CYS A O 1
ATOM 1454 N N . PRO A 1 194 ? 13.477 -12.028 -33.837 1.00 71.06 194 PRO A N 1
ATOM 1455 C CA . PRO A 1 194 ? 13.060 -11.159 -32.731 1.00 71.06 194 PRO A CA 1
ATOM 1456 C C . PRO A 1 194 ? 13.545 -9.710 -32.900 1.00 71.06 194 PRO A C 1
ATOM 1458 O O . PRO A 1 194 ? 14.583 -9.468 -33.515 1.00 71.06 194 PRO A O 1
ATOM 1461 N N . VAL A 1 195 ? 12.826 -8.752 -32.306 1.00 70.62 195 VAL A N 1
ATOM 1462 C CA . VAL A 1 195 ? 13.351 -7.390 -32.124 1.00 70.62 195 VAL A CA 1
ATOM 1463 C C . VAL A 1 195 ? 14.512 -7.474 -31.138 1.00 70.62 195 VAL A C 1
ATOM 1465 O O . VAL A 1 195 ? 14.343 -8.026 -30.053 1.00 70.62 195 VAL A O 1
ATOM 1468 N N . LEU A 1 196 ? 15.685 -6.964 -31.508 1.00 73.06 196 LEU A N 1
ATOM 1469 C CA . LEU A 1 196 ? 16.872 -6.999 -30.655 1.00 73.06 196 LEU A CA 1
ATOM 1470 C C . LEU A 1 196 ? 17.077 -5.649 -29.958 1.00 73.06 196 LEU A C 1
ATOM 1472 O O . LEU A 1 196 ? 16.935 -4.596 -30.575 1.00 73.06 196 LEU A O 1
ATOM 1476 N N . ALA A 1 197 ? 17.427 -5.690 -28.677 1.00 67.50 197 ALA A N 1
ATOM 1477 C CA . ALA A 1 197 ? 17.919 -4.555 -27.906 1.00 67.50 197 ALA A CA 1
ATOM 1478 C C . ALA A 1 197 ? 19.334 -4.138 -28.379 1.00 67.50 197 ALA A C 1
ATOM 1480 O O . ALA A 1 197 ? 19.972 -4.875 -29.139 1.00 67.50 197 ALA A O 1
ATOM 1481 N N . PRO A 1 198 ? 19.862 -2.971 -27.941 1.00 65.81 198 PRO A N 1
ATOM 1482 C CA . PRO A 1 198 ? 21.208 -2.513 -28.313 1.00 65.81 198 PRO A CA 1
ATOM 1483 C C . PRO A 1 198 ? 22.334 -3.509 -27.986 1.00 65.81 198 PRO A C 1
ATOM 1485 O O . PRO A 1 198 ? 23.397 -3.471 -28.599 1.00 65.81 198 PRO A O 1
ATOM 1488 N N . ASP A 1 199 ? 22.106 -4.390 -27.015 1.00 70.81 199 ASP A N 1
ATOM 1489 C CA . ASP A 1 199 ? 23.012 -5.455 -26.583 1.00 70.81 199 ASP A CA 1
ATOM 1490 C C . ASP A 1 199 ? 22.891 -6.746 -27.423 1.00 70.81 199 ASP A C 1
ATOM 1492 O O . ASP A 1 199 ? 23.634 -7.701 -27.201 1.00 70.81 199 ASP A O 1
ATOM 1496 N N . GLY A 1 200 ? 21.976 -6.781 -28.398 1.00 72.12 200 GLY A N 1
ATOM 1497 C CA . GLY A 1 200 ? 21.710 -7.934 -29.254 1.00 72.12 200 GLY A CA 1
ATOM 1498 C C . GLY A 1 200 ? 20.775 -8.982 -28.642 1.00 72.12 200 GLY A C 1
ATOM 1499 O O . GLY A 1 200 ? 20.567 -10.024 -29.266 1.00 72.12 200 GLY A O 1
ATOM 1500 N N . CYS A 1 201 ? 20.200 -8.741 -27.459 1.00 76.19 201 CYS A N 1
ATOM 1501 C CA . CYS A 1 201 ? 19.239 -9.648 -26.828 1.00 76.19 201 CYS A CA 1
ATOM 1502 C C . CYS A 1 201 ? 17.810 -9.407 -27.349 1.00 76.19 201 CYS A C 1
ATOM 1504 O O . CYS A 1 201 ? 17.445 -8.261 -27.602 1.00 76.19 201 CYS A O 1
ATOM 1506 N N . PRO A 1 202 ? 16.954 -10.439 -27.478 1.00 76.81 202 PRO A N 1
ATOM 1507 C CA . PRO A 1 202 ? 15.543 -10.243 -27.802 1.00 76.81 202 PRO A CA 1
ATOM 1508 C C . PRO A 1 202 ? 14.839 -9.342 -26.782 1.00 76.81 202 PRO A C 1
ATOM 1510 O O . PRO A 1 202 ? 14.825 -9.647 -25.589 1.00 76.81 202 PRO A O 1
ATOM 1513 N N . LEU A 1 203 ? 14.209 -8.269 -27.256 1.00 74.94 203 LEU A N 1
ATOM 1514 C CA . LEU A 1 203 ? 13.309 -7.459 -26.448 1.00 74.94 203 LEU A CA 1
ATOM 1515 C C . LEU A 1 203 ? 12.067 -8.278 -26.089 1.00 74.94 203 LEU A C 1
ATOM 1517 O O . LEU A 1 203 ? 11.464 -8.946 -26.934 1.00 74.94 203 LEU A O 1
ATOM 1521 N N . LYS A 1 204 ? 11.684 -8.209 -24.815 1.00 78.88 204 LYS A N 1
ATOM 1522 C CA . LYS A 1 204 ? 10.503 -8.869 -24.260 1.00 78.88 204 LYS A CA 1
ATOM 1523 C C . LYS A 1 204 ? 9.625 -7.834 -23.576 1.00 78.88 204 LYS A C 1
ATOM 1525 O O . LYS A 1 204 ? 10.126 -6.965 -22.866 1.00 78.88 204 LYS A O 1
ATOM 1530 N N . LEU A 1 205 ? 8.318 -7.968 -23.756 1.00 81.56 205 LEU A N 1
ATOM 1531 C CA . LEU A 1 205 ? 7.343 -7.323 -22.890 1.00 81.56 205 LEU A CA 1
ATOM 1532 C C . LEU A 1 205 ? 7.162 -8.222 -21.669 1.00 81.56 205 LEU A C 1
ATOM 1534 O O . LEU A 1 205 ? 6.808 -9.381 -21.832 1.00 81.56 205 LEU A O 1
ATOM 1538 N N . VAL A 1 206 ? 7.400 -7.722 -20.461 1.00 86.06 206 VAL A N 1
ATOM 1539 C CA . VAL A 1 206 ? 7.150 -8.495 -19.236 1.00 86.06 206 VAL A CA 1
ATOM 1540 C C . VAL A 1 206 ? 5.888 -7.962 -18.578 1.00 86.06 206 VAL A C 1
ATOM 1542 O O . VAL A 1 206 ? 5.818 -6.781 -18.244 1.00 86.06 206 VAL A O 1
ATOM 1545 N N . THR A 1 207 ? 4.888 -8.824 -18.407 1.00 89.19 207 THR A N 1
ATOM 1546 C CA . THR A 1 207 ? 3.677 -8.506 -17.646 1.00 89.19 207 THR A CA 1
ATOM 1547 C C . THR A 1 207 ? 3.751 -9.137 -16.266 1.00 89.19 207 THR A C 1
ATOM 1549 O O . THR A 1 207 ? 3.969 -10.340 -16.143 1.00 89.19 207 THR A O 1
ATOM 1552 N N . HIS A 1 208 ? 3.540 -8.341 -15.218 1.00 91.56 208 HIS A N 1
ATOM 1553 C CA . HIS A 1 208 ? 3.528 -8.826 -13.839 1.00 91.56 208 HIS A CA 1
ATOM 1554 C C . HIS A 1 208 ? 2.102 -9.001 -13.329 1.00 91.56 208 HIS A C 1
ATOM 1556 O O . HIS A 1 208 ? 1.323 -8.048 -13.267 1.00 91.56 208 HIS A O 1
ATOM 1562 N N . HIS A 1 209 ? 1.783 -10.210 -12.881 1.00 93.44 209 HIS A N 1
ATOM 1563 C CA . HIS A 1 209 ? 0.563 -10.498 -12.140 1.00 93.44 209 HIS A CA 1
ATOM 1564 C C . HIS A 1 209 ? 0.865 -10.468 -10.642 1.00 93.44 209 HIS A C 1
ATOM 1566 O O . HIS A 1 209 ? 1.527 -11.363 -10.118 1.00 93.44 209 HIS A O 1
ATOM 1572 N N . ALA A 1 210 ? 0.384 -9.431 -9.953 1.00 92.88 210 ALA A N 1
ATOM 1573 C CA . ALA A 1 210 ? 0.536 -9.280 -8.510 1.00 92.88 210 ALA A CA 1
ATOM 1574 C C . ALA A 1 210 ? -0.747 -9.695 -7.773 1.00 92.88 210 ALA A C 1
ATOM 1576 O O . ALA A 1 210 ? -1.819 -9.133 -8.005 1.00 92.88 210 ALA A O 1
ATOM 1577 N N . THR A 1 211 ? -0.628 -10.651 -6.855 1.00 95.44 211 THR A N 1
ATOM 1578 C CA . THR A 1 211 ? -1.678 -11.043 -5.906 1.00 95.44 211 THR A CA 1
ATOM 1579 C C . THR A 1 211 ? -1.273 -10.590 -4.512 1.00 95.44 211 THR A C 1
ATOM 1581 O O . THR A 1 211 ? -0.170 -10.898 -4.066 1.00 95.44 211 THR A O 1
ATOM 1584 N N . ILE A 1 212 ? -2.158 -9.861 -3.833 1.00 94.94 212 ILE A N 1
ATOM 1585 C CA . ILE A 1 212 ? -1.925 -9.311 -2.494 1.00 94.94 212 ILE A CA 1
ATOM 1586 C C . ILE A 1 212 ? -2.907 -9.972 -1.531 1.00 94.94 212 ILE A C 1
ATOM 1588 O O . ILE A 1 212 ? -4.110 -9.997 -1.786 1.00 94.94 212 ILE A O 1
ATOM 1592 N N . GLU A 1 213 ? -2.392 -10.469 -0.416 1.00 95.94 213 GLU A N 1
ATOM 1593 C CA . GLU A 1 213 ? -3.157 -11.067 0.672 1.00 95.94 213 GLU A CA 1
ATOM 1594 C C . GLU A 1 213 ? -2.845 -10.311 1.964 1.00 95.94 213 GLU A C 1
ATOM 1596 O O . GLU A 1 213 ? -1.678 -10.122 2.318 1.00 95.94 213 GLU A O 1
ATOM 1601 N N . ILE A 1 214 ? -3.897 -9.870 2.655 1.00 95.69 214 ILE A N 1
ATOM 1602 C CA . ILE A 1 214 ? -3.808 -9.234 3.970 1.00 95.69 214 ILE A CA 1
ATOM 1603 C C . ILE A 1 214 ? -4.736 -9.984 4.915 1.00 95.69 214 ILE A C 1
ATOM 1605 O O . ILE A 1 214 ? -5.923 -10.138 4.629 1.00 95.69 214 ILE A O 1
ATOM 1609 N N . GLU A 1 215 ? -4.196 -10.410 6.049 1.00 95.81 215 GLU A N 1
ATOM 1610 C CA . GLU A 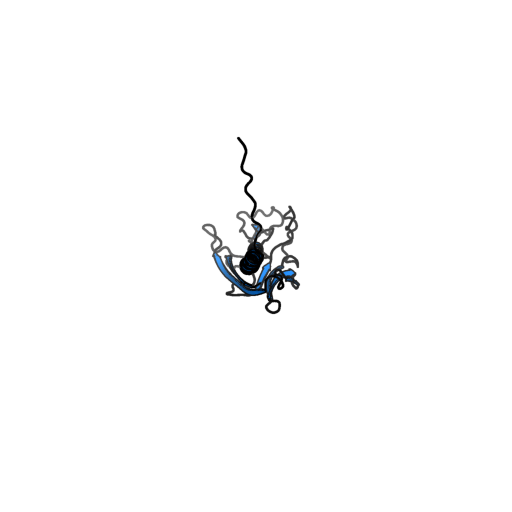1 215 ? -4.970 -10.854 7.201 1.00 95.81 215 GLU A CA 1
ATOM 1611 C C . GLU A 1 215 ? -4.661 -9.918 8.368 1.00 95.81 215 GLU A C 1
ATOM 1613 O O . GLU A 1 215 ? -3.509 -9.521 8.583 1.00 95.81 215 GLU A O 1
ATOM 1618 N N . GLY A 1 216 ? -5.689 -9.560 9.127 1.00 93.19 216 GLY A N 1
ATOM 1619 C CA . GLY A 1 216 ? -5.526 -8.709 10.290 1.00 93.19 216 GLY A CA 1
ATOM 1620 C C . GLY A 1 216 ? -6.709 -8.767 11.240 1.00 93.19 216 GLY A C 1
ATOM 1621 O O . GLY A 1 216 ? -7.791 -9.251 10.899 1.00 93.19 216 GLY A O 1
ATOM 1622 N N . GLU A 1 217 ? -6.472 -8.272 12.444 1.00 93.25 217 GLU A N 1
ATOM 1623 C CA . GLU A 1 217 ? -7.420 -8.231 13.553 1.00 93.25 217 GLU A CA 1
ATOM 1624 C C . GLU A 1 217 ? -7.444 -6.837 14.198 1.00 93.25 217 GLU A C 1
ATOM 1626 O O . GLU A 1 217 ? -6.528 -6.039 13.989 1.00 93.25 217 GLU A O 1
ATOM 1631 N N . ALA A 1 218 ? -8.528 -6.539 14.922 1.00 85.31 218 ALA A N 1
ATOM 1632 C CA . ALA A 1 218 ? -8.711 -5.281 15.655 1.00 85.31 218 ALA A CA 1
ATOM 1633 C C . ALA A 1 218 ? -7.849 -5.219 16.923 1.00 85.31 218 ALA A C 1
ATOM 1635 O O . ALA A 1 218 ? -7.699 -6.280 17.575 1.00 85.31 218 ALA A O 1
#

Sequence (218 aa):
MRAATARVRGMSIVELMVGITIGLFILAGATTVATSQLGNNRRLLLETQVQQDMRLTIDLIARDLRRAGYWGHADYTVWPEDVDPNVGNRPLTVALGNPYAGLLPDSVEGGTTVQYKRSTDEDGGFAVVDENNVVDTGDVGGFRYNASDKSIEAKLSPTSWQKLTDPTVLLVTRFAITIVAEPADVPCGAGACPVLAPDGCPLKLVTHHATIEIEGEA

Radius of gyration: 33.39 Å; chains: 1; bounding box: 103×36×91 Å

pLDDT: mean 85.19, std 13.53, range [45.94, 97.88]

Secondary structure (DSSP, 8-state):
-------PPPPPHHHHHHHHHHHHHHHHHHHHHHHHHHHHHHHHHHHHHHHHHHHHHHHHHHHHHTTTT--TTGGGGSPPS---TTSTT--TTSPPPPTT--EESSSEEEESEEEEE---TTTT-S-TT---SS--TTSEEEEEEETTTTEEEEE-SSS-EEESS-TTT-EEEEEEEEEEEEEEEPP--TT--SPBPTTSPBPEEEEEEEEEEEEEE-